Protein AF-A0A0R3LU42-F1 (afdb_monomer)

Mean predicted aligned error: 11.39 Å

Nearest PDB structures (foldseek):
  8rdw-assembly1_RF  TM=3.390E-01  e=2.366E-01  Psychrobacter urativorans
  8yfr-assembly1_A  TM=4.249E-01  e=1.395E+00  Komagataella phaffii
  2e2i-assembly1_A  TM=4.070E-01  e=1.477E+00  Saccharomyces cerevisiae
  7pl0-assembly1_B  TM=3.084E-01  e=9.759E+00  Bacillus subtilis

Organism: NCBI:txid280332

pLDDT: mean 79.71, std 24.82, range [29.86, 98.75]

Solvent-accessible surface area (backbone atoms only — not comparable to full-atom values): 14773 Å² total; per-residue (Å²): 141,82,88,83,90,81,86,83,85,77,86,91,81,87,86,86,85,89,84,86,83,83,75,90,76,82,85,79,89,75,86,83,83,88,79,89,87,83,90,81,89,81,97,82,65,94,70,54,69,66,54,61,63,61,65,73,57,44,68,51,72,84,50,54,66,57,49,42,48,36,42,33,51,27,53,58,49,44,69,73,48,50,38,76,94,39,41,58,52,38,37,55,74,55,72,60,92,72,59,94,86,57,54,69,61,56,51,49,50,46,27,44,53,50,46,54,49,53,36,44,73,71,70,55,68,82,70,72,75,59,81,57,57,84,75,29,48,54,32,34,34,27,74,89,56,57,77,66,75,34,57,26,12,62,58,14,62,26,37,21,35,52,64,63,47,64,39,60,43,28,42,47,48,56,44,50,40,70,45,74,48,73,48,97,88,68,50,74,49,76,40,85,51,46,30,38,33,28,53,40,51,53,85,42,46,62,36,52,49,47,15,44,77,62,46,88,72,58,27,51,42,57,40,80,79,54,88,50,73,66,50,52,48,38,36,76,68,57,62,44,130

Radius of gyration: 21.63 Å; Cα contacts (8 Å, |Δi|>4): 315; chains: 1; bounding box: 56×82×52 Å

Foldseek 3Di:
DDDDDDDDDDDPDDPPDDPDDPDDDDDDDDDDDDDDDDDDDDPDDPPVVVVVVVVVPQADVVPVVLLLVLLLLLQVQCVVQPDLVCLQPSLADLQAPDDPPDDPQVRLVSSSVSSQVVCVVVVNNDRDGDLELQLWFKKKAFLVLWDQCCQLCVQLVNCQGSRRDGRSSFWRGKHWDWDWDADPVRDIDIDTRIIIMGIGDNSSVNSNVRSQVPGPSNSMDGLLPDDDPVSVVCVVSVHHD

Sequence (241 aa):
MKNLAVAWRASSAAFACIASVFWFFAPASVKADRTSSSKAILKRSGLMAGCSEMATGLNNIQDERAFIKYLTETIAWCRDAGSPAQPRTSLRTCKPVLDDLTSQGTQVFSVCLERSRRLSSSGKRDLSPVADLCGGRLLAYFPDDNLACGTAEAESQGFFDVNNIPPYDTWVWMVRNVRTFAYADGARGEMEANYLIAWVPPDFIQLANDGIAVIPEACVLWLDTLDDEFVRSLRRMGFLT

Structure (mmCIF, N/CA/C/O backbone):
data_AF-A0A0R3LU42-F1
#
_entry.id   AF-A0A0R3LU42-F1
#
loop_
_atom_site.group_PDB
_atom_site.id
_atom_site.type_symbol
_atom_site.label_atom_id
_atom_site.label_alt_id
_atom_site.label_comp_id
_atom_site.label_asym_id
_atom_site.label_entity_id
_atom_site.label_seq_id
_atom_site.pdbx_PDB_ins_code
_atom_site.Cartn_x
_atom_site.Cartn_y
_atom_site.Cartn_z
_atom_site.occupancy
_atom_site.B_iso_or_equiv
_atom_site.auth_seq_id
_atom_site.auth_comp_id
_atom_site.auth_asym_id
_atom_site.auth_atom_id
_atom_site.pdbx_PDB_model_num
ATOM 1 N N . MET A 1 1 ? -32.462 -48.871 -10.081 1.00 42.62 1 MET A N 1
ATOM 2 C CA . MET A 1 1 ? -31.069 -48.395 -10.209 1.00 42.62 1 MET A CA 1
ATOM 3 C C . MET A 1 1 ? -31.048 -47.414 -11.373 1.00 42.62 1 MET A C 1
ATOM 5 O O . MET A 1 1 ? -31.231 -47.842 -12.502 1.00 42.62 1 MET A O 1
ATOM 9 N N . LYS A 1 2 ? -31.059 -46.106 -11.077 1.00 39.12 2 LYS A N 1
ATOM 10 C CA . LYS A 1 2 ? -31.308 -45.016 -12.038 1.00 39.12 2 LYS A CA 1
ATOM 11 C C . LYS A 1 2 ? -30.017 -44.240 -12.330 1.00 39.12 2 LYS A C 1
ATOM 13 O O . LYS A 1 2 ? -29.211 -44.035 -11.431 1.00 39.12 2 LYS A O 1
ATOM 18 N N . ASN A 1 3 ? -29.910 -43.825 -13.590 1.00 36.00 3 ASN A N 1
ATOM 19 C CA . ASN A 1 3 ? -28.932 -42.930 -14.211 1.00 36.00 3 ASN A CA 1
ATOM 20 C C . ASN A 1 3 ? -28.703 -41.613 -13.450 1.00 36.00 3 ASN A C 1
ATOM 22 O O . ASN A 1 3 ? -29.664 -41.063 -12.917 1.00 36.00 3 ASN A O 1
ATOM 26 N N . LEU A 1 4 ? -27.495 -41.044 -13.556 1.00 32.41 4 LEU A N 1
ATOM 27 C CA . LEU A 1 4 ? -27.232 -39.804 -14.315 1.00 32.41 4 LEU A CA 1
ATOM 28 C C . LEU A 1 4 ? -25.762 -39.380 -14.171 1.00 32.41 4 LEU A C 1
ATOM 30 O O . LEU A 1 4 ? -25.286 -39.058 -13.087 1.00 32.41 4 LEU A O 1
ATOM 34 N N . ALA A 1 5 ? -25.068 -39.371 -15.308 1.00 35.91 5 ALA A N 1
ATOM 35 C CA . ALA A 1 5 ? -23.804 -38.686 -15.502 1.00 35.91 5 ALA A CA 1
ATOM 36 C C . ALA A 1 5 ? -24.052 -37.171 -15.555 1.00 35.91 5 ALA A C 1
ATOM 38 O O . ALA A 1 5 ? -24.923 -36.713 -16.295 1.00 35.91 5 ALA A O 1
ATOM 39 N N . VAL A 1 6 ? -23.266 -36.403 -14.802 1.00 35.56 6 VAL A N 1
ATOM 40 C CA . VAL A 1 6 ? -23.163 -34.947 -14.942 1.00 35.56 6 VAL A CA 1
ATOM 41 C C . VAL A 1 6 ? -21.733 -34.643 -15.358 1.00 35.56 6 VAL A C 1
ATOM 43 O O . VAL A 1 6 ? -20.789 -34.812 -14.591 1.00 35.56 6 VAL A O 1
ATOM 46 N N . ALA A 1 7 ? -21.590 -34.243 -16.618 1.00 31.48 7 ALA A N 1
ATOM 47 C CA . ALA A 1 7 ? -20.354 -33.751 -17.193 1.00 31.48 7 ALA A CA 1
ATOM 48 C C . ALA A 1 7 ? -20.089 -32.327 -16.684 1.00 31.48 7 ALA A C 1
ATOM 50 O O . ALA A 1 7 ? -20.867 -31.414 -16.952 1.00 31.48 7 ALA A O 1
ATOM 51 N N . TRP A 1 8 ? -18.977 -32.136 -15.978 1.00 29.86 8 TRP A N 1
ATOM 52 C CA . TRP A 1 8 ? -18.400 -30.818 -15.735 1.00 29.86 8 TRP A CA 1
ATOM 53 C C . TRP A 1 8 ? -17.495 -30.453 -16.916 1.00 29.86 8 TRP A C 1
ATOM 55 O O . TRP A 1 8 ? -16.451 -31.066 -17.127 1.00 29.86 8 TRP A O 1
ATOM 65 N N . ARG A 1 9 ? -17.907 -29.452 -17.700 1.00 35.16 9 ARG A N 1
ATOM 66 C CA . ARG A 1 9 ? -17.016 -28.672 -18.566 1.00 35.16 9 ARG A CA 1
ATOM 67 C C . ARG A 1 9 ? -16.588 -27.441 -17.772 1.00 35.16 9 ARG A C 1
ATOM 69 O O . ARG A 1 9 ? -17.413 -26.564 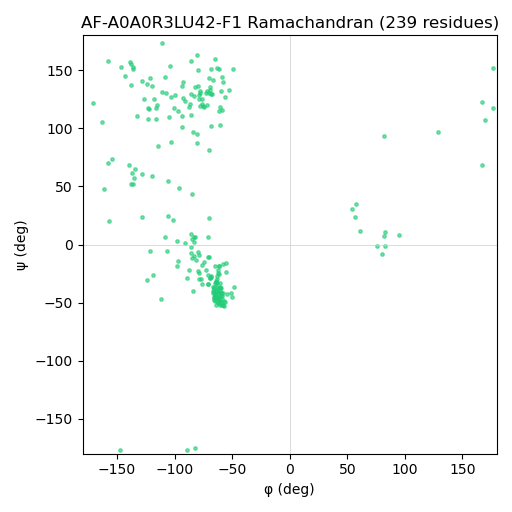-17.543 1.00 35.16 9 ARG A O 1
ATOM 76 N N . ALA A 1 10 ? -15.320 -27.375 -17.383 1.00 32.66 10 ALA A N 1
ATOM 77 C CA . ALA A 1 10 ? -14.679 -26.140 -16.951 1.00 32.66 10 ALA A CA 1
ATOM 78 C C . ALA A 1 10 ? -13.570 -25.812 -17.955 1.00 32.66 10 ALA A C 1
ATOM 80 O O . ALA A 1 10 ? -12.687 -26.627 -18.218 1.00 32.66 10 ALA A O 1
ATOM 81 N N . SER A 1 11 ? -13.704 -24.644 -18.575 1.00 33.19 11 SER A N 1
ATOM 82 C CA . SER A 1 11 ? -12.858 -24.114 -19.637 1.00 33.19 11 SER A CA 1
ATOM 83 C C . SER A 1 11 ? -11.404 -23.948 -19.198 1.00 33.19 11 SER A C 1
ATOM 85 O O . SER A 1 11 ? -11.089 -23.137 -18.333 1.00 33.19 11 SER A O 1
ATOM 87 N N . SER A 1 12 ? -10.501 -24.659 -19.868 1.00 33.47 12 SER A N 1
ATOM 88 C CA . SER A 1 12 ? -9.075 -24.337 -19.920 1.00 33.47 12 SER A CA 1
ATOM 89 C C . SER A 1 12 ? -8.852 -23.229 -20.954 1.00 33.47 12 SER A C 1
ATOM 91 O O . SER A 1 12 ? -8.626 -23.513 -22.125 1.00 33.47 12 SER A O 1
ATOM 93 N N . ALA A 1 13 ? -8.964 -21.966 -20.542 1.00 35.34 13 ALA A N 1
ATOM 94 C CA . ALA A 1 13 ? -8.587 -20.815 -21.367 1.00 35.34 13 ALA A CA 1
ATOM 95 C C . ALA A 1 13 ? -8.303 -19.585 -20.488 1.00 35.34 13 ALA A C 1
ATOM 97 O O . ALA A 1 13 ? -9.093 -18.651 -20.465 1.00 35.34 13 ALA A O 1
ATOM 98 N N . ALA A 1 14 ? -7.203 -19.601 -19.725 1.00 36.00 14 ALA A N 1
ATOM 99 C CA . ALA A 1 14 ? -6.728 -18.403 -19.013 1.00 36.00 14 ALA A CA 1
ATOM 100 C C . ALA A 1 14 ? -5.222 -18.409 -18.661 1.00 36.00 14 ALA A C 1
ATOM 102 O O . ALA A 1 14 ? -4.811 -17.674 -17.776 1.00 36.00 14 ALA A O 1
ATOM 103 N N . PHE A 1 15 ? -4.378 -19.219 -19.318 1.00 35.72 15 PHE A N 1
ATOM 104 C CA . PHE A 1 15 ? -2.946 -19.313 -18.956 1.00 35.72 15 PHE A CA 1
ATOM 105 C C . PHE A 1 15 ? -1.953 -19.121 -20.110 1.00 35.72 15 PHE A C 1
ATOM 107 O O . PHE A 1 15 ? -0.804 -19.538 -20.028 1.00 35.72 15 PHE A O 1
ATOM 114 N N . ALA A 1 16 ? -2.360 -18.439 -21.180 1.00 33.84 16 ALA A N 1
ATOM 115 C CA . ALA A 1 16 ? -1.461 -18.118 -22.286 1.00 33.84 16 ALA A CA 1
ATOM 116 C C . ALA A 1 16 ? -1.704 -16.695 -22.803 1.00 33.84 16 ALA A C 1
ATOM 118 O O . ALA A 1 16 ? -2.224 -16.526 -23.898 1.00 33.84 16 ALA A O 1
ATOM 119 N N . CYS A 1 17 ? -1.377 -15.679 -21.997 1.00 31.94 17 CYS A N 1
ATOM 120 C CA . CYS A 1 17 ? -1.255 -14.294 -22.476 1.00 31.94 17 CYS A CA 1
ATOM 121 C C . CYS A 1 17 ? -0.450 -13.390 -21.515 1.00 31.94 17 CYS A C 1
ATOM 123 O O . CYS A 1 17 ? -0.877 -12.290 -21.203 1.00 31.94 17 CYS A O 1
ATOM 125 N N . ILE A 1 18 ? 0.722 -13.826 -21.031 1.00 37.41 18 ILE A N 1
ATOM 126 C CA . ILE A 1 18 ? 1.736 -12.910 -20.447 1.00 37.41 18 ILE A CA 1
ATOM 127 C C . ILE A 1 18 ? 3.133 -13.327 -20.925 1.00 37.41 18 ILE A C 1
ATOM 129 O O . ILE A 1 18 ? 4.051 -13.589 -20.157 1.00 37.41 18 ILE A O 1
ATOM 133 N N . ALA A 1 19 ? 3.286 -13.470 -22.236 1.00 34.91 19 ALA A N 1
ATOM 134 C CA . ALA A 1 19 ? 4.593 -13.650 -22.854 1.00 34.91 19 ALA A CA 1
ATOM 135 C C . ALA A 1 19 ? 4.519 -13.144 -24.292 1.00 34.91 19 ALA A C 1
ATOM 137 O O . ALA A 1 19 ? 4.409 -13.957 -25.202 1.00 34.91 19 ALA A O 1
ATOM 138 N N . SER A 1 20 ? 4.467 -11.819 -24.482 1.00 35.28 20 SER A N 1
ATOM 139 C CA . SER A 1 20 ? 4.869 -11.082 -25.704 1.00 35.28 20 SER A CA 1
ATOM 140 C C . SER A 1 20 ? 4.360 -9.636 -25.656 1.00 35.28 20 SER A C 1
ATOM 142 O O . SER A 1 20 ? 3.488 -9.250 -26.426 1.00 35.28 20 SER A O 1
ATOM 144 N N . VAL A 1 21 ? 4.902 -8.816 -24.757 1.00 38.56 21 VAL A N 1
ATOM 145 C CA . VAL A 1 21 ? 4.796 -7.350 -24.858 1.00 38.56 21 VAL A CA 1
ATOM 146 C C . VAL A 1 21 ? 6.185 -6.768 -24.569 1.00 38.56 21 VAL A C 1
ATOM 148 O O . VAL A 1 21 ? 6.393 -6.004 -23.640 1.00 38.56 21 VAL A O 1
ATOM 151 N N . PHE A 1 22 ? 7.182 -7.188 -25.355 1.00 33.38 22 PHE A N 1
ATOM 152 C CA . PHE A 1 22 ? 8.425 -6.429 -25.503 1.00 33.38 22 PHE A CA 1
ATOM 153 C C . PHE A 1 22 ? 8.140 -5.313 -26.511 1.00 33.38 22 PHE A C 1
ATOM 155 O O . PHE A 1 22 ? 8.179 -5.538 -27.721 1.00 33.38 22 PHE A O 1
ATOM 162 N N . TRP A 1 23 ? 7.795 -4.123 -26.024 1.00 40.62 23 TRP A N 1
ATOM 163 C CA . TRP A 1 23 ? 7.744 -2.941 -26.879 1.00 40.62 23 TRP A CA 1
ATOM 164 C C . TRP A 1 23 ? 9.158 -2.433 -27.154 1.00 40.62 23 TRP A C 1
ATOM 166 O O . TRP A 1 23 ? 9.937 -2.150 -26.247 1.00 40.62 23 TRP A O 1
ATOM 176 N N . PHE A 1 24 ? 9.456 -2.307 -28.445 1.00 35.25 24 PHE A N 1
ATOM 177 C CA . PHE A 1 24 ? 10.541 -1.504 -28.987 1.00 35.25 24 PHE A CA 1
ATOM 178 C C . PHE A 1 24 ? 10.323 -0.031 -28.612 1.00 35.25 24 PHE A C 1
ATOM 180 O O . PHE A 1 24 ? 9.411 0.609 -29.131 1.00 35.25 24 PHE A O 1
ATOM 187 N N . PHE A 1 25 ? 11.208 0.533 -27.795 1.00 35.28 25 PHE A N 1
ATOM 188 C CA . PHE A 1 25 ? 11.488 1.967 -27.804 1.00 35.28 25 PHE A CA 1
ATOM 189 C C . PHE A 1 25 ? 12.985 2.154 -28.052 1.00 35.28 25 PHE A C 1
ATOM 191 O O . PHE A 1 25 ? 13.820 1.849 -27.206 1.00 35.28 25 PHE A O 1
ATOM 198 N N . ALA A 1 26 ? 13.328 2.623 -29.251 1.00 36.72 26 ALA A N 1
ATOM 199 C CA . ALA A 1 26 ? 14.660 3.132 -29.545 1.00 36.72 26 ALA A CA 1
ATOM 200 C C . ALA A 1 26 ? 14.780 4.554 -28.962 1.00 36.72 26 ALA A C 1
ATOM 202 O O . ALA A 1 26 ? 13.885 5.369 -29.204 1.00 36.72 26 ALA A O 1
ATOM 203 N N . PRO A 1 27 ? 15.849 4.901 -28.225 1.00 37.97 27 PRO A N 1
ATOM 204 C CA . PRO A 1 27 ? 16.009 6.257 -27.723 1.00 37.97 27 PRO A CA 1
ATOM 205 C C . PRO A 1 27 ? 16.469 7.197 -28.846 1.00 37.97 27 PRO A C 1
ATOM 207 O O . PRO A 1 27 ? 17.538 7.026 -29.436 1.00 37.97 27 PRO A O 1
ATOM 210 N N . ALA A 1 28 ? 15.672 8.231 -29.118 1.00 34.56 28 ALA A N 1
ATOM 211 C CA . ALA A 1 28 ? 16.120 9.395 -29.869 1.00 34.56 28 ALA A CA 1
ATOM 212 C C . ALA A 1 28 ? 17.075 10.222 -28.990 1.00 34.56 28 ALA A C 1
ATOM 214 O O . ALA A 1 28 ? 16.713 10.692 -27.913 1.00 34.56 28 ALA A O 1
ATOM 215 N N . SER A 1 29 ? 18.310 10.395 -29.458 1.00 35.06 29 SER A N 1
ATOM 216 C CA . SER A 1 29 ? 19.346 11.198 -28.805 1.00 35.06 29 SER A CA 1
ATOM 217 C C . SER A 1 29 ? 18.988 12.690 -28.837 1.00 35.06 29 SER A C 1
ATOM 219 O O . SER A 1 29 ? 19.214 13.361 -29.845 1.00 35.06 29 SER A O 1
ATOM 221 N N . VAL A 1 30 ? 18.499 13.234 -27.721 1.00 39.50 30 VAL A N 1
ATOM 222 C CA . VAL A 1 30 ? 18.324 14.681 -27.520 1.00 39.50 30 VAL A CA 1
ATOM 223 C C . VAL A 1 30 ? 19.483 15.218 -26.678 1.00 39.50 30 VAL A C 1
ATOM 225 O O . VAL A 1 30 ? 19.674 14.827 -25.530 1.00 39.50 30 VAL A O 1
ATOM 228 N N . LYS A 1 31 ? 20.278 16.124 -27.260 1.00 36.75 31 LYS A N 1
ATOM 229 C CA . LYS A 1 31 ? 21.310 16.889 -26.546 1.00 36.75 31 LYS A CA 1
ATOM 230 C C . LYS A 1 31 ? 20.633 17.981 -25.715 1.00 36.75 31 LYS A C 1
ATOM 232 O O . LYS A 1 31 ? 19.975 18.849 -26.279 1.00 36.75 31 LYS A O 1
ATOM 237 N N . ALA A 1 32 ? 20.809 17.938 -24.396 1.00 36.47 32 ALA A N 1
ATOM 238 C CA . ALA A 1 32 ? 20.356 18.984 -23.486 1.00 36.47 32 ALA A CA 1
ATOM 239 C C . ALA A 1 32 ? 21.418 20.087 -23.365 1.00 36.47 32 ALA A C 1
ATOM 241 O O . ALA A 1 32 ? 22.551 19.825 -22.955 1.00 36.47 32 ALA A O 1
ATOM 242 N N . ASP A 1 33 ? 21.029 21.311 -23.712 1.00 36.00 33 ASP A N 1
ATOM 243 C CA . ASP A 1 33 ? 21.795 22.533 -23.485 1.00 36.00 33 ASP A CA 1
ATOM 244 C C . ASP A 1 33 ? 21.488 23.063 -22.072 1.00 36.00 33 ASP A C 1
ATOM 246 O O . ASP A 1 33 ? 20.326 23.153 -21.667 1.00 36.00 33 ASP A O 1
ATOM 250 N N . ARG A 1 34 ? 22.528 23.354 -21.282 1.00 36.16 34 ARG A N 1
ATOM 251 C CA . ARG A 1 34 ? 22.408 23.855 -19.904 1.00 36.16 34 ARG A CA 1
ATOM 252 C C . ARG A 1 34 ? 22.739 25.340 -19.884 1.00 36.16 34 ARG A C 1
ATOM 254 O O . ARG A 1 34 ? 23.911 25.703 -19.908 1.00 36.16 34 ARG A O 1
ATOM 261 N N . THR A 1 35 ? 21.735 26.186 -19.671 1.00 39.09 35 THR A N 1
ATOM 262 C CA . THR A 1 35 ? 21.958 27.556 -19.192 1.00 39.09 35 THR A CA 1
ATOM 263 C C . THR A 1 35 ? 21.203 27.819 -17.896 1.00 39.09 35 THR A C 1
ATOM 265 O O . THR A 1 35 ? 19.979 27.774 -17.823 1.00 39.09 35 THR A O 1
ATOM 268 N N . SER A 1 36 ? 22.005 28.091 -16.870 1.00 35.78 36 SER A N 1
ATOM 269 C CA . SER A 1 36 ? 21.668 28.612 -15.548 1.00 35.78 36 SER A CA 1
ATOM 270 C C . SER A 1 36 ? 20.946 29.960 -15.623 1.00 35.78 36 SER A C 1
ATOM 272 O O . SER A 1 36 ? 21.405 30.830 -16.355 1.00 35.78 36 SER A O 1
ATOM 274 N N . SER A 1 37 ? 19.933 30.182 -14.777 1.00 34.31 37 SER A N 1
ATOM 275 C CA . SER A 1 37 ? 19.924 31.263 -13.769 1.00 34.31 37 SER A CA 1
ATOM 276 C C . SER A 1 37 ? 18.521 31.458 -13.182 1.00 34.31 37 SER A C 1
ATOM 278 O O . SER A 1 37 ? 17.588 31.770 -13.915 1.00 34.31 37 SER A O 1
ATOM 280 N N . SER A 1 38 ? 18.383 31.337 -11.858 1.00 34.25 38 SER A N 1
ATOM 281 C CA . SER A 1 38 ? 17.803 32.382 -10.989 1.00 34.25 38 SER A CA 1
ATOM 282 C C . SER A 1 38 ? 17.547 31.838 -9.585 1.00 34.25 38 SER A C 1
ATOM 284 O O . SER A 1 38 ? 16.623 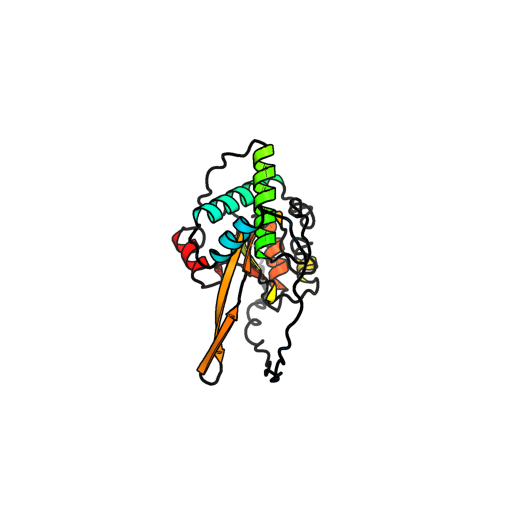31.072 -9.331 1.00 34.25 38 SER A O 1
ATOM 286 N N . LYS A 1 39 ? 18.387 32.289 -8.651 1.00 37.50 39 LYS A N 1
ATOM 287 C CA . LYS A 1 39 ? 18.086 32.326 -7.220 1.00 37.50 39 LYS A CA 1
ATOM 288 C C . LYS A 1 39 ? 17.068 33.441 -6.986 1.00 37.50 39 LYS A C 1
ATOM 290 O O . LYS A 1 39 ? 17.358 34.565 -7.380 1.00 37.50 39 LYS A O 1
ATOM 295 N N . ALA A 1 40 ? 15.983 33.165 -6.266 1.00 34.88 40 ALA A N 1
ATOM 296 C CA . ALA A 1 40 ? 15.623 33.891 -5.044 1.00 34.88 40 ALA A CA 1
ATOM 297 C C . ALA A 1 40 ? 14.278 33.412 -4.459 1.00 34.88 40 ALA A C 1
ATOM 299 O O . ALA A 1 40 ? 13.355 33.062 -5.181 1.00 34.88 40 ALA A O 1
ATOM 300 N N . ILE A 1 41 ? 14.184 33.564 -3.132 1.00 39.41 41 ILE A N 1
ATOM 301 C CA . ILE A 1 41 ? 12.973 33.619 -2.294 1.00 39.41 41 ILE A CA 1
ATOM 302 C C . ILE A 1 41 ? 12.341 32.268 -1.909 1.00 39.41 41 ILE A C 1
ATOM 304 O O . ILE A 1 41 ? 11.422 31.797 -2.557 1.00 39.41 41 ILE A O 1
ATOM 308 N N . LEU A 1 42 ? 12.726 31.736 -0.740 1.00 36.66 42 LEU A N 1
ATOM 309 C CA . LEU A 1 42 ? 11.768 31.500 0.354 1.00 36.66 42 LEU A CA 1
ATOM 310 C C . LEU A 1 42 ? 12.505 31.284 1.693 1.00 36.66 42 LEU A C 1
ATOM 312 O O . LEU A 1 42 ? 13.086 30.236 1.961 1.00 36.66 42 LEU A O 1
ATOM 316 N N . LYS A 1 43 ? 12.463 32.295 2.568 1.00 41.12 43 LYS A N 1
ATOM 317 C CA . LYS A 1 43 ? 12.706 32.132 4.009 1.00 41.12 43 LYS A CA 1
ATOM 318 C C . LYS A 1 43 ? 11.388 31.701 4.649 1.00 41.12 43 LYS A C 1
ATOM 320 O O . LYS A 1 43 ? 10.567 32.561 4.950 1.00 41.12 43 LYS A O 1
ATOM 325 N N . ARG A 1 44 ? 11.186 30.400 4.867 1.00 47.41 44 ARG A N 1
ATOM 326 C CA . ARG A 1 44 ? 10.277 29.852 5.893 1.00 47.41 44 ARG A CA 1
ATOM 327 C C . ARG A 1 44 ? 10.477 28.339 6.000 1.00 47.41 44 ARG A C 1
ATOM 329 O O . ARG A 1 44 ? 10.265 27.647 5.016 1.00 47.41 44 ARG A O 1
ATOM 336 N N . SER A 1 45 ? 10.826 27.878 7.207 1.00 41.84 45 SER A N 1
ATOM 337 C CA . SER A 1 45 ? 10.603 26.540 7.801 1.00 41.84 45 SER A CA 1
ATOM 338 C C . SER A 1 45 ? 11.865 25.886 8.388 1.00 41.84 45 SER A C 1
ATOM 340 O O . SER A 1 45 ? 12.612 25.176 7.728 1.00 41.84 45 SER A O 1
ATOM 342 N N . GLY A 1 46 ? 12.038 26.035 9.705 1.00 36.84 46 GLY A N 1
ATOM 343 C CA . GLY A 1 46 ? 12.897 25.154 10.510 1.00 36.84 46 GLY A CA 1
ATOM 344 C C . GLY A 1 46 ? 12.322 23.738 10.695 1.00 36.84 46 GLY A C 1
ATOM 345 O O . GLY A 1 46 ? 12.882 22.960 11.453 1.00 36.84 46 GLY A O 1
ATOM 346 N N . LEU A 1 47 ? 11.212 23.406 10.020 1.00 44.88 47 LEU A N 1
ATOM 347 C CA . LEU A 1 47 ? 10.552 22.096 10.068 1.00 44.88 47 LEU A CA 1
ATOM 348 C C . LEU A 1 47 ? 10.929 21.188 8.877 1.00 44.88 47 LEU A C 1
ATOM 350 O O . LEU A 1 47 ? 10.763 19.977 8.960 1.00 44.88 47 LEU A O 1
ATOM 354 N N . MET A 1 48 ? 11.466 21.748 7.784 1.00 43.00 48 MET A N 1
ATOM 355 C CA . MET A 1 48 ? 11.797 20.983 6.569 1.00 43.00 48 MET A CA 1
ATOM 356 C C . MET A 1 48 ? 13.198 20.359 6.591 1.00 43.00 48 MET A C 1
ATOM 358 O O . MET A 1 48 ? 13.431 19.365 5.906 1.00 43.00 48 MET A O 1
ATOM 362 N N . ALA A 1 49 ? 14.121 20.887 7.402 1.00 39.59 49 ALA A N 1
ATOM 363 C CA . ALA A 1 49 ? 15.487 20.361 7.474 1.00 39.59 49 ALA A CA 1
ATOM 364 C C . ALA A 1 49 ? 15.534 18.913 8.006 1.00 39.59 49 ALA A C 1
ATOM 366 O O . ALA A 1 49 ? 16.344 18.126 7.535 1.00 39.59 49 ALA A O 1
ATOM 367 N N . GLY A 1 50 ? 14.609 18.530 8.897 1.00 39.03 50 GLY A N 1
ATOM 368 C CA . GLY A 1 50 ? 14.499 17.152 9.396 1.00 39.03 50 GLY A CA 1
ATOM 369 C C . GLY A 1 50 ? 13.806 16.171 8.439 1.00 39.03 50 GLY A C 1
ATOM 370 O O . GLY A 1 50 ? 14.072 14.975 8.500 1.00 39.03 50 GLY A O 1
ATOM 371 N N . CYS A 1 51 ? 12.951 16.646 7.524 1.00 45.25 51 CYS A N 1
ATOM 372 C CA . CYS A 1 51 ? 12.294 15.775 6.536 1.00 45.25 51 CYS A CA 1
ATOM 373 C C . CYS A 1 51 ? 13.232 15.384 5.383 1.00 45.25 51 CYS A C 1
ATOM 375 O O . CYS A 1 51 ? 13.090 14.303 4.816 1.00 45.25 51 CYS A O 1
ATOM 377 N N . SER A 1 52 ? 14.202 16.241 5.044 1.00 43.19 52 SER A N 1
ATOM 378 C CA . SER A 1 52 ? 15.141 15.980 3.947 1.00 43.19 52 SER A CA 1
ATOM 379 C C . SER A 1 52 ? 16.154 14.876 4.274 1.00 43.19 52 SER A C 1
ATOM 381 O O . SER A 1 52 ? 16.516 14.124 3.375 1.00 43.19 52 SER A O 1
ATOM 383 N N . GLU A 1 53 ? 16.587 14.750 5.534 1.00 42.12 53 GLU A N 1
ATOM 384 C CA . GLU A 1 53 ? 17.516 13.689 5.969 1.00 42.12 53 GLU A CA 1
ATOM 385 C C . GLU A 1 53 ? 16.819 12.334 6.175 1.00 42.12 53 GLU A C 1
ATOM 387 O O . GLU A 1 53 ? 17.413 11.291 5.901 1.00 42.12 53 GLU A O 1
ATOM 392 N N . MET A 1 54 ? 15.532 12.320 6.553 1.00 50.41 54 MET A N 1
ATOM 393 C CA . MET A 1 54 ? 14.742 11.077 6.582 1.00 50.41 54 MET A CA 1
ATOM 394 C C . MET A 1 54 ? 14.467 10.521 5.176 1.00 50.41 54 MET A C 1
ATOM 396 O O . MET A 1 54 ? 14.350 9.310 5.003 1.00 50.41 54 MET A O 1
ATOM 400 N N . ALA A 1 55 ? 14.407 11.375 4.149 1.00 44.69 55 ALA A N 1
ATOM 401 C CA . ALA A 1 55 ? 14.132 10.946 2.777 1.00 44.69 55 ALA A CA 1
ATOM 402 C C . ALA A 1 55 ? 15.309 10.206 2.106 1.00 44.69 55 ALA A C 1
ATOM 404 O O . ALA A 1 55 ? 15.086 9.444 1.163 1.00 44.69 55 ALA A O 1
ATOM 405 N N . THR A 1 56 ? 16.545 10.400 2.578 1.00 44.41 56 THR A N 1
ATOM 406 C CA . THR A 1 56 ? 17.761 9.775 2.021 1.00 44.41 56 THR A CA 1
ATOM 407 C C . THR A 1 56 ? 18.054 8.364 2.552 1.00 44.41 56 THR A C 1
ATOM 409 O O . THR A 1 56 ? 18.873 7.663 1.965 1.00 44.41 56 THR A O 1
ATOM 412 N N . GLY A 1 57 ? 17.369 7.912 3.610 1.00 40.75 57 GLY A N 1
ATOM 413 C CA . GLY A 1 57 ? 17.562 6.587 4.226 1.00 40.75 57 GLY A CA 1
ATOM 414 C C . GLY A 1 57 ? 16.673 5.456 3.683 1.00 40.75 57 GLY A C 1
ATOM 415 O O . GLY A 1 57 ? 16.754 4.334 4.167 1.00 40.75 57 GLY A O 1
ATOM 416 N N . LEU A 1 58 ? 15.823 5.721 2.685 1.00 50.12 58 LEU A N 1
ATOM 417 C CA . LEU A 1 58 ? 14.747 4.811 2.243 1.00 50.12 58 LEU A CA 1
ATOM 418 C C . LEU A 1 58 ? 15.179 3.698 1.261 1.00 50.12 58 LEU A C 1
ATOM 420 O O . LEU A 1 58 ? 14.328 2.974 0.749 1.00 50.12 58 LEU A O 1
ATOM 424 N N . ASN A 1 59 ? 16.480 3.557 0.983 1.00 49.97 59 ASN A N 1
ATOM 425 C CA . ASN A 1 59 ? 17.008 2.581 0.012 1.00 49.97 59 ASN A CA 1
ATOM 426 C C . ASN A 1 59 ? 17.251 1.185 0.608 1.00 49.97 59 ASN A C 1
ATOM 428 O O . ASN A 1 59 ? 17.633 0.262 -0.104 1.00 49.97 59 ASN A O 1
ATOM 432 N N . ASN A 1 60 ? 17.116 1.027 1.921 1.00 54.84 60 ASN A N 1
ATOM 433 C CA . ASN A 1 60 ? 17.420 -0.219 2.601 1.00 54.84 60 ASN A CA 1
ATOM 434 C C . ASN A 1 60 ? 16.457 -0.361 3.778 1.00 54.84 60 ASN A C 1
ATOM 436 O O . ASN A 1 60 ? 15.996 0.642 4.320 1.00 54.84 60 ASN A O 1
ATOM 440 N N . ILE A 1 61 ? 16.156 -1.583 4.201 1.00 59.81 61 ILE A N 1
ATOM 441 C CA . ILE A 1 61 ? 15.177 -1.868 5.260 1.00 59.81 61 ILE A CA 1
ATOM 442 C C . ILE A 1 61 ? 15.661 -1.423 6.657 1.00 59.81 61 ILE A C 1
ATOM 444 O O . ILE A 1 61 ? 15.205 -1.917 7.676 1.00 59.81 61 ILE A O 1
ATOM 448 N N . GLN A 1 62 ? 16.591 -0.467 6.729 1.00 62.00 62 GLN A N 1
ATOM 449 C CA . GLN A 1 62 ? 17.261 -0.003 7.943 1.00 62.00 62 GLN A CA 1
ATOM 450 C C . GLN A 1 62 ? 16.300 0.460 9.041 1.00 62.00 62 GLN A C 1
ATOM 452 O O . GLN A 1 62 ? 16.713 0.526 10.196 1.00 62.00 62 GLN A O 1
ATOM 457 N N . ASP A 1 63 ? 15.031 0.706 8.711 1.00 86.62 63 ASP A N 1
ATOM 458 C CA . ASP A 1 63 ? 13.985 0.926 9.699 1.00 86.62 63 ASP A CA 1
ATOM 459 C C . ASP A 1 63 ? 12.844 -0.109 9.623 1.00 86.62 63 ASP A C 1
ATOM 461 O O . ASP A 1 63 ? 11.670 0.226 9.457 1.00 86.62 63 ASP A O 1
ATOM 465 N N . GLU A 1 64 ? 13.185 -1.397 9.780 1.00 90.62 64 GLU A N 1
ATOM 466 C CA . GLU A 1 64 ? 12.213 -2.492 9.973 1.00 90.62 64 GLU A CA 1
ATOM 467 C C . GLU A 1 64 ? 11.180 -2.148 11.053 1.00 90.62 64 GLU A C 1
ATOM 469 O O . GLU A 1 64 ? 10.001 -2.479 10.932 1.00 90.62 64 GLU A O 1
ATOM 474 N N . ARG A 1 65 ? 11.609 -1.446 12.110 1.00 92.38 65 ARG A N 1
ATOM 475 C CA . ARG A 1 65 ? 10.736 -1.031 13.211 1.00 92.38 65 ARG A CA 1
ATOM 476 C C . ARG A 1 65 ? 9.688 -0.025 12.749 1.00 92.38 65 ARG A C 1
ATOM 478 O O . ARG A 1 65 ? 8.520 -0.192 13.099 1.00 92.38 65 ARG A O 1
ATOM 485 N N . ALA A 1 66 ? 10.062 0.986 11.966 1.00 92.88 66 ALA A N 1
ATOM 486 C CA . ALA A 1 66 ? 9.101 1.921 11.392 1.00 92.88 66 ALA A CA 1
ATOM 487 C C . ALA A 1 66 ? 8.169 1.234 10.393 1.00 92.88 66 ALA A C 1
ATOM 489 O O . ALA A 1 66 ? 6.966 1.485 10.445 1.00 92.88 66 ALA A O 1
ATOM 490 N N . PHE A 1 67 ? 8.681 0.329 9.550 1.00 95.25 67 PHE A N 1
ATOM 491 C CA . PHE A 1 67 ? 7.832 -0.452 8.648 1.00 95.25 67 PHE A CA 1
ATOM 492 C C . PHE A 1 67 ? 6.775 -1.247 9.426 1.00 95.25 67 PHE A C 1
ATOM 494 O O . PHE A 1 67 ? 5.581 -1.095 9.166 1.00 95.25 67 PHE A O 1
ATOM 501 N N . ILE A 1 68 ? 7.186 -2.029 10.433 1.00 96.75 68 ILE A N 1
ATOM 502 C CA . ILE A 1 68 ? 6.267 -2.817 11.271 1.00 96.75 68 ILE A CA 1
ATOM 503 C C . ILE A 1 68 ? 5.271 -1.902 11.992 1.00 96.75 68 ILE A C 1
ATOM 505 O O . ILE A 1 68 ? 4.081 -2.218 12.052 1.00 96.75 68 ILE A O 1
ATOM 509 N N . LYS A 1 69 ? 5.722 -0.756 12.517 1.00 96.25 69 LYS A N 1
ATOM 510 C CA . LYS A 1 69 ? 4.845 0.236 13.154 1.00 96.25 69 LYS A CA 1
ATOM 511 C C . LYS A 1 69 ? 3.776 0.734 12.180 1.00 96.25 69 LYS A C 1
ATOM 513 O O . LYS A 1 69 ? 2.592 0.687 12.509 1.00 96.25 69 LYS A O 1
ATOM 518 N N . TYR A 1 70 ? 4.159 1.180 10.985 1.00 97.12 70 TYR A N 1
ATOM 519 C CA . TYR A 1 70 ? 3.197 1.684 10.004 1.00 97.12 70 TYR A CA 1
ATOM 520 C C . TYR A 1 70 ? 2.277 0.588 9.483 1.00 97.12 70 TYR A C 1
ATOM 522 O O . TYR A 1 70 ? 1.086 0.843 9.318 1.00 97.12 70 TYR A O 1
ATOM 530 N N . LEU A 1 71 ? 2.772 -0.636 9.291 1.00 98.06 71 LEU A N 1
ATOM 531 C CA . LEU A 1 71 ? 1.941 -1.779 8.924 1.00 98.06 71 LEU A CA 1
ATOM 532 C C . LEU A 1 71 ? 0.899 -2.077 10.012 1.00 98.06 71 LEU A C 1
ATOM 534 O O . LEU A 1 71 ? -0.286 -2.193 9.710 1.00 98.06 71 LEU A O 1
ATOM 538 N N . THR A 1 72 ? 1.320 -2.102 11.279 1.00 98.19 72 THR A N 1
ATOM 539 C CA . THR A 1 72 ? 0.440 -2.294 12.445 1.00 98.19 72 THR A CA 1
ATOM 540 C C . THR A 1 72 ? -0.677 -1.250 12.477 1.00 98.19 72 THR A C 1
ATOM 542 O O . THR A 1 72 ? -1.856 -1.585 12.599 1.00 98.19 72 THR A O 1
ATOM 545 N N . GLU A 1 73 ? -0.324 0.026 12.319 1.00 97.75 73 GLU A N 1
ATOM 546 C CA . GLU A 1 73 ? -1.292 1.124 12.281 1.00 97.75 73 GLU A CA 1
ATOM 547 C C . GLU A 1 73 ? -2.216 1.047 11.059 1.00 97.75 73 GLU A C 1
ATOM 549 O O . GLU A 1 73 ? -3.409 1.321 11.181 1.00 97.75 73 GLU A O 1
ATOM 554 N N . THR A 1 74 ? -1.689 0.653 9.893 1.00 98.19 74 THR A N 1
ATOM 555 C CA . THR A 1 74 ? -2.475 0.452 8.661 1.00 98.19 74 THR A CA 1
ATOM 556 C C . THR A 1 74 ? -3.549 -0.606 8.878 1.00 98.19 74 THR A C 1
ATOM 558 O O . THR A 1 74 ? -4.718 -0.353 8.594 1.00 98.19 74 THR A O 1
ATOM 561 N N . ILE A 1 75 ? -3.164 -1.764 9.424 1.00 98.38 75 ILE A N 1
ATOM 562 C CA . ILE A 1 75 ? -4.069 -2.884 9.702 1.00 98.38 75 ILE A CA 1
ATOM 563 C C . ILE A 1 75 ? -5.152 -2.456 10.691 1.00 98.38 75 ILE A C 1
ATOM 565 O O . ILE A 1 75 ? -6.335 -2.683 10.441 1.00 98.38 75 ILE A O 1
ATOM 569 N N . ALA A 1 76 ? -4.764 -1.814 11.798 1.00 97.62 76 ALA A N 1
ATOM 570 C CA . ALA A 1 76 ? -5.711 -1.346 12.805 1.00 97.62 76 ALA A CA 1
ATOM 571 C C . ALA A 1 76 ? -6.715 -0.339 12.222 1.00 97.62 76 ALA A C 1
ATOM 573 O O . ALA A 1 76 ? -7.913 -0.475 12.446 1.00 97.62 76 ALA A O 1
ATOM 574 N N . TRP A 1 77 ? -6.239 0.632 11.437 1.00 97.38 77 TRP A N 1
ATOM 575 C CA . TRP A 1 77 ? -7.090 1.640 10.804 1.00 97.38 77 TRP A CA 1
ATOM 576 C C . TRP A 1 77 ? -8.060 1.033 9.789 1.00 97.38 77 TRP A C 1
ATOM 578 O O . TRP A 1 77 ? -9.266 1.261 9.853 1.00 97.38 77 TRP A O 1
ATOM 588 N N . CYS A 1 78 ? -7.540 0.241 8.852 1.00 97.69 78 CYS A N 1
ATOM 589 C CA . CYS A 1 78 ? -8.329 -0.295 7.750 1.00 97.69 78 CYS A CA 1
ATOM 590 C C . CYS A 1 78 ? -9.361 -1.331 8.212 1.00 97.69 78 CYS A C 1
ATOM 592 O O . CYS A 1 78 ? -10.408 -1.440 7.582 1.00 97.69 78 CYS A O 1
ATOM 594 N N . ARG A 1 79 ? -9.110 -2.059 9.312 1.00 96.69 79 ARG A N 1
ATOM 595 C CA . ARG A 1 79 ? -10.113 -2.947 9.925 1.00 96.69 79 ARG A CA 1
ATOM 596 C C . ARG A 1 79 ? -11.336 -2.195 10.442 1.00 96.69 79 ARG A C 1
ATOM 598 O O . ARG A 1 79 ? -12.436 -2.724 10.355 1.00 96.69 79 ARG A O 1
ATOM 605 N N . ASP A 1 80 ? -11.147 -0.992 10.977 1.00 95.69 80 ASP A N 1
ATOM 606 C CA . ASP A 1 80 ? -12.255 -0.196 11.508 1.00 95.69 80 ASP A CA 1
ATOM 607 C C . ASP A 1 80 ? -12.972 0.603 10.414 1.00 95.69 80 ASP A C 1
ATOM 609 O O . ASP A 1 80 ? -14.191 0.756 10.449 1.00 95.69 80 ASP A O 1
ATOM 613 N N . ALA A 1 81 ? -12.208 1.161 9.470 1.00 95.12 81 ALA A N 1
ATOM 614 C CA . ALA A 1 81 ? -12.722 2.082 8.458 1.00 95.12 81 ALA A CA 1
ATOM 615 C C . ALA A 1 81 ? -13.221 1.379 7.184 1.00 95.12 81 ALA A C 1
ATOM 617 O O . ALA A 1 81 ? -14.099 1.899 6.496 1.00 95.12 81 ALA A O 1
ATOM 618 N N . GLY A 1 82 ? -12.652 0.218 6.848 1.00 96.31 82 GLY A N 1
ATOM 619 C CA . GLY A 1 82 ? -12.896 -0.473 5.588 1.00 96.31 82 GLY A CA 1
ATOM 620 C C . GLY A 1 82 ? -14.310 -1.031 5.475 1.00 96.31 82 GLY A C 1
ATOM 621 O O . GLY A 1 82 ? -14.785 -1.754 6.344 1.00 96.31 82 GLY A O 1
ATOM 622 N N . SER A 1 83 ? -14.971 -0.735 4.357 1.00 97.94 83 SER A N 1
ATOM 623 C CA . SER A 1 83 ? -16.268 -1.311 4.006 1.00 97.94 83 SER A CA 1
ATOM 624 C C . SER A 1 83 ? -16.249 -1.787 2.552 1.00 97.94 83 SER A C 1
ATOM 626 O O . SER A 1 83 ? -16.242 -0.948 1.645 1.00 97.94 83 SER A O 1
ATOM 628 N N . PRO A 1 84 ? -16.280 -3.109 2.298 1.00 96.94 84 PRO A N 1
ATOM 629 C CA . PRO A 1 84 ? -16.356 -3.661 0.942 1.00 96.94 84 PRO A CA 1
ATOM 630 C C . PRO A 1 84 ? -17.624 -3.254 0.183 1.00 96.94 84 PRO A C 1
ATOM 632 O O . PRO A 1 84 ? -17.654 -3.319 -1.037 1.00 96.94 84 PRO A O 1
ATOM 635 N N . ALA A 1 85 ? -18.667 -2.798 0.888 1.00 97.88 85 ALA A N 1
ATOM 636 C CA . ALA A 1 85 ? -19.868 -2.227 0.275 1.00 97.88 85 ALA A CA 1
ATOM 637 C C . ALA A 1 85 ? -19.641 -0.807 -0.284 1.00 97.88 85 ALA A C 1
ATOM 639 O O . ALA A 1 85 ? -20.470 -0.292 -1.031 1.00 97.88 85 ALA A O 1
ATOM 640 N N . GLN A 1 86 ? -18.542 -0.152 0.102 1.00 98.12 86 GLN A N 1
ATOM 641 C CA . GLN A 1 86 ? -18.151 1.186 -0.345 1.00 98.12 86 GLN A CA 1
ATOM 642 C C . GLN A 1 86 ? -16.645 1.231 -0.661 1.00 98.12 86 GLN A C 1
ATOM 644 O O . GLN A 1 86 ? -15.891 1.977 -0.020 1.00 98.12 86 GLN A O 1
ATOM 649 N N . PRO A 1 87 ? -16.165 0.436 -1.633 1.00 97.69 87 PRO A N 1
ATOM 650 C CA . PRO A 1 87 ? -14.731 0.265 -1.844 1.00 97.69 87 PRO A CA 1
ATOM 651 C C . PRO A 1 87 ? -14.044 1.532 -2.361 1.00 97.69 87 PRO A C 1
ATOM 653 O O . PRO A 1 87 ? -12.888 1.791 -2.037 1.00 97.69 87 PRO A O 1
ATOM 656 N N . ARG A 1 88 ? -14.802 2.382 -3.058 1.00 97.69 88 ARG A N 1
ATOM 657 C CA . ARG A 1 88 ? -14.368 3.690 -3.554 1.00 97.69 88 ARG A CA 1
ATOM 658 C C . ARG A 1 88 ? -13.998 4.695 -2.466 1.00 97.69 88 ARG A C 1
ATOM 660 O O . ARG A 1 88 ? -13.143 5.547 -2.696 1.00 97.69 88 ARG A O 1
ATOM 667 N N . THR A 1 89 ? -14.660 4.656 -1.312 1.00 96.94 89 THR A N 1
ATOM 668 C CA . THR A 1 89 ? -14.618 5.764 -0.339 1.00 96.94 89 THR A CA 1
ATOM 669 C C . THR A 1 89 ? -14.156 5.354 1.052 1.00 96.94 89 THR A C 1
ATOM 671 O O . THR A 1 89 ? -13.534 6.165 1.733 1.00 96.94 89 THR A O 1
ATOM 674 N N . SER A 1 90 ? -14.420 4.119 1.484 1.00 97.69 90 SER A N 1
ATOM 675 C CA . SER A 1 90 ? -14.208 3.701 2.879 1.00 97.69 90 SER A CA 1
ATOM 676 C C . SER A 1 90 ? -12.743 3.728 3.336 1.00 97.69 90 SER A C 1
ATOM 678 O O . SER A 1 90 ? -12.470 4.039 4.489 1.00 97.69 90 SER A O 1
ATOM 680 N N . LEU A 1 91 ? -11.797 3.481 2.424 1.00 97.44 91 LEU A N 1
ATOM 681 C CA . LEU A 1 91 ? -10.349 3.482 2.689 1.00 97.44 91 LEU A CA 1
ATOM 682 C C . LEU A 1 91 ? -9.639 4.728 2.125 1.00 97.44 91 LEU A C 1
ATOM 684 O O . LEU A 1 91 ? -8.447 4.717 1.802 1.00 97.44 91 LEU A O 1
ATOM 688 N N . ARG A 1 92 ? -10.390 5.817 1.955 1.00 95.62 92 ARG A N 1
ATOM 689 C CA . ARG A 1 92 ? -9.896 7.104 1.461 1.00 95.62 92 ARG A CA 1
ATOM 690 C C . ARG A 1 92 ? -10.325 8.212 2.420 1.00 95.62 92 ARG A C 1
ATOM 692 O O . ARG A 1 92 ? -11.066 9.119 2.050 1.00 95.62 92 ARG A O 1
ATOM 699 N N . THR A 1 93 ? -9.882 8.131 3.674 1.00 93.31 93 THR A N 1
ATOM 700 C CA . THR A 1 93 ? -10.291 9.075 4.728 1.00 93.31 93 THR A CA 1
ATOM 701 C C . THR A 1 93 ? -9.138 9.885 5.330 1.00 93.31 93 THR A C 1
ATOM 703 O O . THR A 1 93 ? -9.349 11.017 5.780 1.00 93.31 93 THR A O 1
ATOM 706 N N . CYS A 1 94 ? -7.906 9.379 5.305 1.00 85.38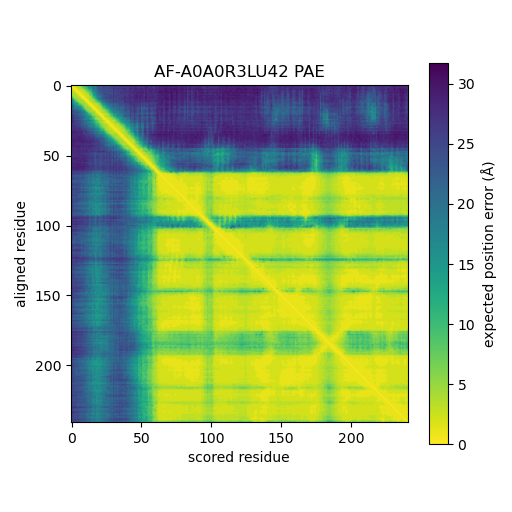 94 CYS A N 1
ATOM 707 C CA . CYS A 1 94 ? -6.679 10.096 5.659 1.00 85.38 94 CYS A CA 1
ATOM 708 C C . CYS A 1 94 ? -6.128 10.906 4.477 1.00 85.38 94 CYS A C 1
ATOM 710 O O . CYS A 1 94 ? -4.924 10.867 4.229 1.00 85.38 94 CYS A O 1
ATOM 712 N N . LYS A 1 95 ? -6.991 11.619 3.726 1.00 79.44 95 LYS A N 1
ATOM 713 C CA . LYS A 1 95 ? -6.539 12.398 2.565 1.00 79.44 95 LYS A CA 1
ATOM 714 C C . LYS A 1 95 ? -5.517 13.408 3.068 1.00 79.44 95 LYS A C 1
ATOM 716 O O . LYS A 1 95 ? -5.900 14.280 3.856 1.00 79.44 95 LYS A O 1
ATOM 721 N N . PRO A 1 96 ? -4.249 13.336 2.651 1.00 67.38 96 PRO A N 1
ATOM 722 C CA . PRO A 1 96 ? -3.345 14.405 2.996 1.00 67.38 96 PRO A CA 1
ATOM 723 C C . PRO A 1 96 ? -3.798 15.642 2.221 1.00 67.38 96 PRO A C 1
ATOM 725 O O . PRO A 1 96 ? -4.364 15.546 1.126 1.00 67.38 96 PRO A O 1
ATOM 728 N N . VAL A 1 97 ? -3.543 16.822 2.778 1.00 70.12 97 VAL A N 1
ATOM 729 C CA . VAL A 1 97 ? -3.497 18.036 1.961 1.00 70.12 97 VAL A CA 1
ATOM 730 C C . VAL A 1 97 ? -2.237 17.899 1.111 1.00 70.12 97 VAL A C 1
ATOM 732 O O . VAL A 1 97 ? -1.160 18.338 1.503 1.00 70.12 97 VAL A O 1
ATOM 735 N N . LEU A 1 98 ? -2.352 17.138 0.026 1.00 60.62 98 LEU A N 1
ATOM 736 C CA . LEU A 1 98 ? -1.272 16.911 -0.912 1.00 60.62 98 LEU A CA 1
ATOM 737 C C . LEU A 1 98 ? -1.171 18.144 -1.792 1.00 60.62 98 LEU A C 1
ATOM 739 O O . LEU A 1 98 ? -2.133 18.520 -2.456 1.00 60.62 98 LEU A O 1
ATOM 743 N N . ASP A 1 99 ? -0.012 18.785 -1.739 1.00 65.88 99 ASP A N 1
ATOM 744 C CA . ASP A 1 99 ? 0.417 19.678 -2.802 1.00 65.88 99 ASP A CA 1
ATOM 745 C C . ASP A 1 99 ? 0.935 18.788 -3.940 1.00 65.88 99 ASP A C 1
ATOM 747 O O . ASP A 1 99 ? 1.734 17.874 -3.692 1.00 65.88 99 ASP A O 1
ATOM 751 N N . ASP A 1 100 ? 0.471 19.037 -5.165 1.00 65.62 100 ASP A N 1
ATOM 752 C CA . ASP A 1 100 ? 0.817 18.264 -6.368 1.00 65.62 100 ASP A CA 1
ATOM 753 C C . ASP A 1 100 ? 2.337 18.246 -6.630 1.00 65.62 100 ASP A C 1
ATOM 755 O O . ASP A 1 100 ? 2.844 17.390 -7.350 1.00 65.62 100 ASP A O 1
ATOM 759 N N . LEU A 1 101 ? 3.091 19.157 -6.002 1.00 59.34 101 LEU A N 1
ATOM 760 C CA . LEU A 1 101 ? 4.550 19.250 -6.090 1.00 59.34 101 LEU A CA 1
ATOM 761 C C . LEU A 1 101 ? 5.312 18.352 -5.098 1.00 59.34 101 LEU A C 1
ATOM 763 O O . LEU A 1 101 ? 6.546 18.351 -5.089 1.00 59.34 101 LEU A O 1
ATOM 767 N N . THR A 1 102 ? 4.625 17.608 -4.228 1.00 73.88 102 THR A N 1
ATOM 768 C CA . THR A 1 102 ? 5.287 16.758 -3.226 1.00 73.88 102 THR A CA 1
ATOM 769 C C . THR A 1 102 ? 5.719 15.412 -3.800 1.00 73.88 102 THR A C 1
ATOM 771 O O . THR A 1 102 ? 4.952 14.725 -4.474 1.00 73.88 102 THR A O 1
ATOM 774 N N . SER A 1 103 ? 6.950 14.995 -3.477 1.00 84.94 103 SER A N 1
ATOM 775 C CA . SER A 1 103 ? 7.449 13.668 -3.857 1.00 84.94 103 SER A CA 1
ATOM 776 C C . SER A 1 103 ? 6.553 12.566 -3.288 1.00 84.94 103 SER A C 1
ATOM 778 O O . SER A 1 103 ? 6.085 12.681 -2.155 1.00 84.94 103 SER A O 1
ATOM 780 N N . GLN A 1 104 ? 6.361 11.472 -4.026 1.00 85.75 104 GLN A N 1
ATOM 781 C CA . GLN A 1 104 ? 5.525 10.337 -3.610 1.00 85.75 104 GLN A CA 1
ATOM 782 C C . GLN A 1 104 ? 5.886 9.820 -2.205 1.00 85.75 104 GLN A C 1
ATOM 784 O O . GLN A 1 104 ? 5.003 9.600 -1.380 1.00 85.75 104 GLN A O 1
ATOM 789 N N . GLY A 1 105 ? 7.180 9.726 -1.876 1.00 86.62 105 GLY A N 1
ATOM 790 C CA . GLY A 1 105 ? 7.626 9.341 -0.531 1.00 86.62 105 GLY A CA 1
ATOM 791 C C . GLY A 1 105 ? 7.137 10.291 0.571 1.00 86.62 105 GLY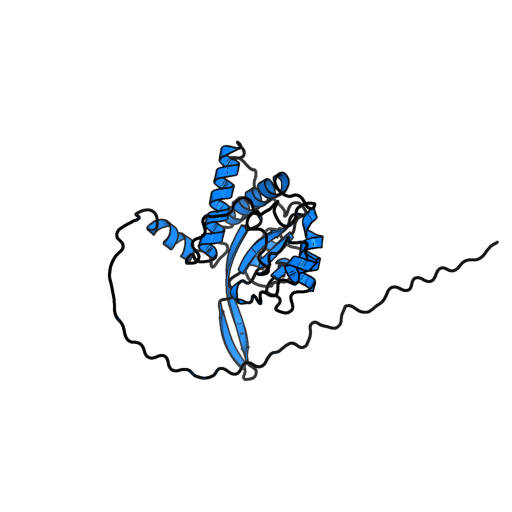 A C 1
ATOM 792 O O . GLY A 1 105 ? 6.740 9.844 1.646 1.00 86.62 105 GLY A O 1
ATOM 793 N N . THR A 1 106 ? 7.083 11.599 0.299 1.00 88.81 106 THR A N 1
ATOM 794 C CA . THR A 1 106 ? 6.500 12.597 1.214 1.00 88.81 106 THR A CA 1
ATOM 795 C C . THR A 1 106 ? 4.998 12.388 1.395 1.00 88.81 106 THR A C 1
ATOM 797 O O . THR A 1 106 ? 4.483 12.573 2.500 1.00 88.81 106 THR A O 1
ATOM 800 N N . GLN A 1 107 ? 4.294 11.980 0.336 1.00 90.31 107 GLN A N 1
ATOM 801 C CA . GLN A 1 107 ? 2.861 11.692 0.396 1.00 90.31 107 GLN A CA 1
ATOM 802 C C . GLN A 1 107 ? 2.586 10.482 1.293 1.00 90.31 107 GLN A C 1
ATOM 804 O O . GLN A 1 107 ? 1.770 10.582 2.208 1.00 90.31 107 GLN A O 1
ATOM 809 N N . VAL A 1 108 ? 3.329 9.383 1.106 1.00 92.31 108 VAL A N 1
ATOM 810 C CA . VAL A 1 108 ? 3.246 8.187 1.965 1.00 92.31 108 VAL A CA 1
ATOM 811 C C . VAL A 1 108 ? 3.508 8.536 3.418 1.00 92.31 108 VAL A C 1
ATOM 813 O O . VAL A 1 108 ? 2.709 8.200 4.289 1.00 92.31 108 VAL A O 1
ATOM 816 N N . PHE A 1 109 ? 4.583 9.275 3.685 1.00 91.50 109 PHE A N 1
ATOM 817 C CA . PHE A 1 109 ? 4.904 9.698 5.042 1.00 91.50 109 PHE A CA 1
ATOM 818 C C . PHE A 1 109 ? 3.787 10.549 5.663 1.00 91.50 109 PHE A C 1
ATOM 820 O O . PHE A 1 109 ? 3.435 10.355 6.825 1.00 91.50 109 PHE A O 1
ATOM 827 N N . SER A 1 110 ? 3.187 11.453 4.885 1.00 91.44 110 SER A N 1
ATOM 828 C CA . SER A 1 110 ? 2.099 12.324 5.342 1.00 91.44 110 SER A CA 1
ATOM 829 C C . SER A 1 110 ? 0.826 11.541 5.672 1.00 91.44 110 SER A C 1
ATOM 831 O O . SER A 1 110 ? 0.194 11.814 6.692 1.00 91.44 110 SER A O 1
ATOM 833 N N . VAL A 1 111 ? 0.482 10.532 4.866 1.00 93.31 111 VAL A N 1
ATOM 834 C CA . VAL A 1 111 ? -0.602 9.584 5.168 1.00 93.31 111 VAL A CA 1
ATOM 835 C C . VAL A 1 111 ? -0.312 8.837 6.470 1.00 93.31 111 VAL A C 1
ATOM 837 O O . VAL A 1 111 ? -1.160 8.819 7.364 1.00 93.31 111 VAL A O 1
ATOM 840 N N . CYS A 1 112 ? 0.876 8.237 6.598 1.00 94.25 112 CYS A N 1
ATOM 841 C CA . CYS A 1 112 ? 1.256 7.474 7.787 1.00 94.25 112 CYS A CA 1
ATOM 842 C C . CYS A 1 112 ? 1.215 8.346 9.048 1.00 94.25 112 CYS A C 1
ATOM 844 O O . CYS A 1 112 ? 0.665 7.932 10.066 1.00 94.25 112 CYS A O 1
ATOM 846 N N . LEU A 1 113 ? 1.725 9.578 8.972 1.00 93.31 113 LEU A N 1
ATOM 847 C CA . LEU A 1 113 ? 1.707 10.530 10.079 1.00 93.31 113 LEU A CA 1
ATOM 848 C C . LEU A 1 113 ? 0.278 10.925 10.480 1.00 93.31 113 LEU A C 1
ATOM 850 O O . LEU A 1 113 ? -0.048 10.937 11.670 1.00 93.31 113 LEU A O 1
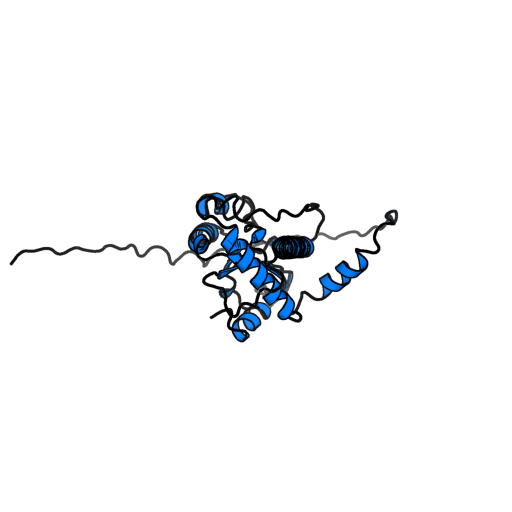ATOM 854 N N . GLU A 1 114 ? -0.585 11.227 9.508 1.00 94.06 114 GLU A N 1
ATOM 855 C CA . GLU A 1 114 ? -1.986 11.564 9.770 1.00 94.06 114 GLU A CA 1
ATOM 856 C C . GLU A 1 114 ? -2.736 10.383 10.400 1.00 94.06 114 GLU A C 1
ATOM 858 O O . GLU A 1 114 ? -3.476 10.566 11.372 1.00 94.06 114 GLU A O 1
ATOM 863 N N . ARG A 1 115 ? -2.486 9.158 9.924 1.00 95.50 115 ARG A N 1
ATOM 864 C CA . ARG A 1 115 ? -3.036 7.933 10.514 1.00 95.50 115 ARG A CA 1
ATOM 865 C C . ARG A 1 115 ? -2.571 7.745 11.957 1.00 95.50 115 ARG A C 1
ATOM 867 O O . ARG A 1 115 ? -3.416 7.589 12.842 1.00 95.50 115 ARG A O 1
ATOM 874 N N . SER A 1 116 ? -1.262 7.837 12.224 1.00 95.06 116 SER A N 1
ATOM 875 C CA . SER A 1 116 ? -0.709 7.758 13.586 1.00 95.06 116 SER A CA 1
ATOM 876 C C . SER A 1 116 ? -1.378 8.780 14.515 1.00 95.06 116 SER A C 1
ATOM 878 O O . SER A 1 116 ? -1.732 8.462 15.655 1.00 95.06 116 SER A O 1
ATOM 880 N N . ARG A 1 117 ? -1.589 10.014 14.032 1.00 94.62 117 ARG A N 1
ATOM 881 C CA . ARG A 1 117 ? -2.233 11.093 14.792 1.00 94.62 117 ARG A CA 1
ATOM 882 C C . ARG A 1 117 ? -3.677 10.744 15.150 1.00 94.62 117 ARG A C 1
ATOM 884 O O . ARG A 1 117 ? -4.054 10.874 16.313 1.00 94.62 117 ARG A O 1
ATOM 891 N N . ARG A 1 118 ? -4.477 10.276 14.187 1.00 94.62 118 ARG A N 1
ATOM 892 C CA . ARG A 1 118 ? -5.886 9.908 14.416 1.00 94.62 118 ARG A CA 1
ATOM 893 C C . ARG A 1 118 ? -6.030 8.718 15.359 1.00 94.62 118 ARG A C 1
ATOM 895 O O . ARG A 1 118 ? -6.820 8.792 16.299 1.00 94.62 118 ARG A O 1
ATOM 902 N N . LEU A 1 119 ? -5.220 7.674 15.174 1.00 95.19 119 LEU A N 1
ATOM 903 C CA . LEU A 1 119 ? -5.180 6.529 16.088 1.00 95.19 119 LEU A CA 1
ATOM 904 C C . LEU A 1 119 ? -4.827 6.982 17.511 1.00 95.19 119 LEU A C 1
ATOM 906 O O . LEU A 1 119 ? -5.530 6.644 18.465 1.00 95.19 119 LEU A O 1
ATOM 910 N N . SER A 1 120 ? -3.830 7.859 17.646 1.00 95.00 120 SER A N 1
ATOM 911 C CA . SER A 1 120 ? -3.428 8.423 18.936 1.00 95.00 120 SER A CA 1
ATOM 912 C C . SER A 1 120 ? -4.520 9.253 19.613 1.00 95.00 120 SER A C 1
ATOM 914 O O . SER A 1 120 ? -4.640 9.209 20.838 1.00 95.00 120 SER A O 1
ATOM 916 N N . SER A 1 121 ? -5.304 10.014 18.844 1.00 94.19 121 SER A N 1
ATOM 917 C CA . SER A 1 121 ? -6.455 10.777 19.346 1.00 94.19 121 SER A CA 1
ATOM 918 C C . SER A 1 121 ? -7.633 9.885 19.747 1.00 94.19 121 SER A C 1
ATOM 920 O O . SER A 1 121 ? -8.398 10.265 20.626 1.00 94.19 121 SER A O 1
ATOM 922 N N . SER A 1 122 ? -7.754 8.693 19.156 1.00 93.75 122 SER A N 1
ATOM 923 C CA . SER A 1 122 ? -8.781 7.696 19.495 1.00 93.75 122 SER A CA 1
ATOM 924 C C . SER A 1 122 ? -8.419 6.788 20.682 1.00 93.75 122 SER A C 1
ATOM 926 O O . SER A 1 122 ? -9.145 5.845 20.978 1.00 93.75 122 SER A O 1
ATOM 928 N N . GLY A 1 123 ? -7.288 7.039 21.355 1.00 94.44 123 GLY A N 1
ATOM 929 C CA . GLY A 1 123 ? -6.806 6.212 22.468 1.00 94.44 123 GLY A CA 1
ATOM 930 C C . GLY A 1 123 ? -6.055 4.943 22.046 1.00 94.44 123 GLY A C 1
ATOM 931 O O . GLY A 1 123 ? -5.693 4.141 22.898 1.00 94.44 123 GLY A O 1
ATOM 932 N N . LYS A 1 124 ? -5.762 4.766 20.752 1.00 92.81 124 LYS A N 1
ATOM 933 C CA . LYS A 1 124 ? -5.051 3.604 20.192 1.00 92.81 124 LYS A CA 1
ATOM 934 C C . LYS A 1 124 ? -3.548 3.871 20.024 1.00 92.81 124 LYS A C 1
ATOM 936 O O . LYS A 1 124 ? -3.001 3.659 18.948 1.00 92.81 124 LYS A O 1
ATOM 941 N N . ARG A 1 125 ? -2.886 4.403 21.061 1.00 85.44 125 ARG A N 1
ATOM 942 C CA . ARG A 1 125 ? -1.441 4.732 21.010 1.00 85.44 125 ARG A CA 1
ATOM 943 C C . ARG A 1 125 ? -0.538 3.505 21.121 1.00 85.44 125 ARG A C 1
ATOM 945 O O . ARG A 1 125 ? 0.497 3.464 20.467 1.00 85.44 125 ARG A O 1
ATOM 952 N N . ASP A 1 126 ? -0.966 2.512 21.894 1.00 90.12 126 ASP A N 1
ATOM 953 C CA . ASP A 1 126 ? -0.135 1.366 22.273 1.00 90.12 126 ASP A CA 1
ATOM 954 C C . ASP A 1 126 ? -0.557 0.104 21.513 1.00 90.12 126 ASP A C 1
ATOM 956 O O . ASP A 1 126 ? -0.900 -0.928 22.093 1.00 90.12 126 ASP A O 1
ATOM 960 N N . LEU A 1 127 ? -0.586 0.198 20.183 1.00 94.38 127 LEU A N 1
ATOM 961 C CA . LEU A 1 127 ? -0.811 -0.976 19.347 1.00 94.38 127 LEU A CA 1
ATOM 962 C C . LEU A 1 127 ? 0.394 -1.914 19.459 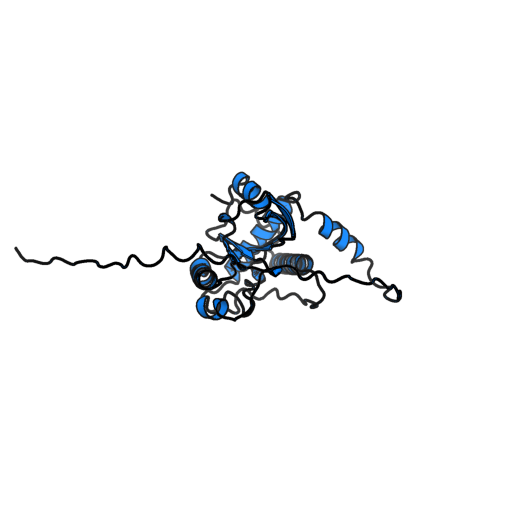1.00 94.38 127 LEU A C 1
ATOM 964 O O . LEU A 1 127 ? 1.542 -1.499 19.296 1.00 94.38 127 LEU A O 1
ATOM 968 N N . SER A 1 128 ? 0.128 -3.191 19.725 1.00 96.06 128 SER A N 1
ATOM 969 C CA . SER A 1 128 ? 1.174 -4.213 19.702 1.00 96.06 128 SER A CA 1
ATOM 970 C C . SER A 1 128 ? 1.641 -4.445 18.261 1.00 96.06 128 SER A C 1
ATOM 972 O O . SER A 1 128 ? 0.782 -4.549 17.381 1.00 96.06 128 SER A O 1
ATOM 974 N N . PRO A 1 129 ? 2.960 -4.542 18.004 1.00 96.94 129 PRO A N 1
ATOM 975 C CA . PRO A 1 129 ? 3.483 -4.857 16.679 1.00 96.94 129 PRO A CA 1
ATOM 976 C C . PRO A 1 129 ? 2.845 -6.124 16.104 1.00 96.94 129 PRO A C 1
ATOM 978 O O . PRO A 1 129 ? 2.751 -7.140 16.797 1.00 96.94 129 PRO A O 1
ATOM 981 N N . VAL A 1 130 ? 2.414 -6.073 14.843 1.00 97.06 130 VAL A N 1
ATOM 982 C CA . VAL A 1 130 ? 1.878 -7.256 14.156 1.00 97.06 130 VAL A CA 1
ATOM 983 C C . VAL A 1 130 ? 2.982 -8.269 13.852 1.00 97.06 130 VAL A C 1
ATOM 985 O O . VAL A 1 130 ? 4.104 -7.894 13.515 1.00 97.06 130 VAL A O 1
ATOM 988 N N . ALA A 1 131 ? 2.643 -9.555 13.958 1.00 95.81 131 ALA A N 1
ATOM 989 C CA . ALA A 1 131 ? 3.534 -10.667 13.617 1.00 95.81 131 ALA A CA 1
ATOM 990 C C . ALA A 1 131 ? 3.297 -11.221 12.199 1.00 95.81 131 ALA A C 1
ATOM 992 O O . ALA A 1 131 ? 4.121 -11.977 11.697 1.00 95.81 131 ALA A O 1
ATOM 993 N N . ASP A 1 132 ? 2.175 -10.867 11.565 1.00 97.19 132 ASP A N 1
ATOM 994 C CA . ASP A 1 132 ? 1.776 -11.331 10.237 1.00 97.19 132 ASP A CA 1
ATOM 995 C C . ASP A 1 132 ? 0.983 -10.249 9.476 1.00 97.19 132 ASP A C 1
ATOM 997 O O . ASP A 1 132 ? 0.791 -9.127 9.955 1.00 97.19 132 ASP A O 1
ATOM 1001 N N . LEU A 1 133 ? 0.508 -10.584 8.272 1.00 97.94 133 LEU A N 1
ATOM 1002 C CA . LEU A 1 133 ? -0.335 -9.705 7.454 1.00 97.94 133 LEU A CA 1
ATOM 1003 C C . LEU A 1 133 ? -1.817 -9.741 7.839 1.00 97.94 133 LEU A C 1
ATOM 1005 O O . LEU A 1 133 ? -2.635 -9.119 7.155 1.00 97.94 133 LEU A O 1
ATOM 1009 N N . CYS A 1 134 ? -2.185 -10.430 8.924 1.00 97.75 134 CYS A N 1
ATOM 1010 C CA . CYS A 1 134 ? -3.522 -10.386 9.501 1.00 97.75 134 CYS A CA 1
ATOM 1011 C C . CYS A 1 134 ? -4.633 -10.795 8.512 1.00 97.75 134 CYS A C 1
ATOM 1013 O O . CYS A 1 134 ? -5.727 -10.225 8.531 1.00 97.75 134 CYS A O 1
ATOM 1015 N N . GLY A 1 135 ? -4.321 -11.757 7.634 1.00 97.75 135 GLY A N 1
ATOM 1016 C CA . GLY A 1 135 ? -5.173 -12.246 6.541 1.00 97.75 135 GLY A CA 1
ATOM 1017 C C . GLY A 1 135 ? -5.192 -11.365 5.283 1.00 97.75 135 GLY A C 1
ATOM 1018 O O . GLY A 1 135 ? -5.776 -11.763 4.280 1.00 97.75 135 GLY A O 1
ATOM 1019 N N . GLY A 1 136 ? -4.597 -10.171 5.333 1.00 98.38 136 GLY A N 1
ATOM 1020 C CA . GLY A 1 136 ? -4.442 -9.289 4.179 1.00 98.38 136 GLY A CA 1
ATOM 1021 C C . GLY A 1 136 ? -3.237 -9.661 3.314 1.00 98.38 136 GLY A C 1
ATOM 1022 O O . GLY A 1 136 ? -2.542 -10.647 3.567 1.00 98.38 136 GLY A O 1
ATOM 1023 N N . ARG A 1 137 ? -2.965 -8.846 2.291 1.00 98.56 137 ARG A N 1
ATOM 1024 C CA . ARG A 1 137 ? -1.816 -9.015 1.381 1.00 98.56 137 ARG A CA 1
ATOM 1025 C C . ARG A 1 137 ? -1.120 -7.688 1.110 1.00 98.56 137 ARG A C 1
ATOM 1027 O O . ARG A 1 137 ? -1.747 -6.635 1.173 1.00 98.56 137 ARG A O 1
ATOM 1034 N N . LEU A 1 138 ? 0.173 -7.741 0.796 1.00 98.56 138 LEU A N 1
ATOM 1035 C CA . LEU A 1 138 ? 0.941 -6.560 0.400 1.00 98.56 138 LEU A CA 1
ATOM 1036 C C . LEU A 1 138 ? 0.952 -6.399 -1.119 1.00 98.56 138 LEU A C 1
ATOM 1038 O O . LEU A 1 138 ? 1.165 -7.357 -1.861 1.00 98.56 138 LEU A O 1
ATOM 1042 N N . LEU A 1 139 ? 0.758 -5.165 -1.554 1.00 98.56 139 LEU A N 1
ATOM 1043 C CA . LEU A 1 139 ? 0.658 -4.735 -2.938 1.00 98.56 139 LEU A CA 1
ATOM 1044 C C . LEU A 1 139 ? 1.769 -3.725 -3.231 1.00 98.56 139 LEU A C 1
ATOM 1046 O O . LEU A 1 139 ? 2.021 -2.843 -2.413 1.00 98.56 139 LEU A O 1
ATOM 1050 N N . ALA A 1 140 ? 2.420 -3.865 -4.380 1.00 98.06 140 ALA A N 1
ATOM 1051 C CA . ALA A 1 140 ? 3.388 -2.925 -4.923 1.00 98.06 140 ALA A CA 1
ATOM 1052 C C . ALA A 1 140 ? 2.730 -2.106 -6.039 1.00 98.06 140 ALA A C 1
ATOM 1054 O O . ALA A 1 140 ? 2.169 -2.678 -6.972 1.00 98.06 140 ALA A O 1
ATOM 1055 N N . TYR A 1 141 ? 2.811 -0.782 -5.950 1.00 97.81 141 TYR A N 1
ATOM 1056 C CA . TYR A 1 141 ? 2.357 0.144 -6.986 1.00 97.81 141 TYR A CA 1
ATOM 1057 C C . TYR A 1 141 ? 3.538 0.970 -7.507 1.00 97.81 141 TYR A C 1
ATOM 1059 O O . TYR A 1 141 ? 4.226 1.621 -6.722 1.00 97.81 141 TYR A O 1
ATOM 1067 N N . PHE A 1 142 ? 3.750 0.938 -8.821 1.00 96.12 142 PHE A N 1
ATOM 1068 C CA . PHE A 1 142 ? 4.802 1.615 -9.577 1.00 96.12 142 PHE A CA 1
ATOM 1069 C C . PHE A 1 142 ? 4.201 2.843 -10.275 1.00 96.12 142 PHE A C 1
ATOM 1071 O O . PHE A 1 142 ? 3.729 2.744 -11.408 1.00 96.12 142 PHE A O 1
ATOM 1078 N N . PRO A 1 143 ? 4.168 4.007 -9.610 1.00 93.88 143 PRO A N 1
ATOM 1079 C CA . PRO A 1 143 ? 3.521 5.199 -10.156 1.00 93.88 143 PRO A CA 1
ATOM 1080 C C . PRO A 1 143 ? 4.175 5.716 -11.441 1.00 93.88 143 PRO A C 1
ATOM 1082 O O . PRO A 1 143 ? 3.486 6.324 -12.256 1.00 93.88 143 PRO A O 1
ATOM 1085 N N . ASP A 1 144 ? 5.469 5.458 -11.630 1.00 92.25 144 ASP A N 1
ATOM 1086 C CA . ASP A 1 144 ? 6.214 5.883 -12.820 1.00 92.25 144 ASP A CA 1
ATOM 1087 C C . ASP A 1 144 ? 5.900 5.009 -14.055 1.00 92.25 144 ASP A C 1
ATOM 1089 O O . ASP A 1 144 ? 6.106 5.449 -15.184 1.00 92.25 144 ASP A O 1
ATOM 1093 N N . ASP A 1 145 ? 5.331 3.814 -13.847 1.00 92.25 145 ASP A N 1
ATOM 1094 C CA . ASP A 1 145 ? 4.950 2.862 -14.902 1.00 92.25 145 ASP A CA 1
ATOM 1095 C C . ASP A 1 145 ? 3.448 2.956 -15.266 1.00 92.25 145 ASP A C 1
ATOM 1097 O O . ASP A 1 145 ? 2.944 2.166 -16.059 1.00 92.25 145 ASP A O 1
ATOM 1101 N N . ASN A 1 146 ? 2.699 3.887 -14.669 1.00 92.75 146 ASN A N 1
ATOM 1102 C CA . ASN A 1 146 ? 1.235 3.913 -14.703 1.00 92.75 146 ASN A CA 1
ATOM 1103 C C . ASN A 1 146 ? 0.636 4.474 -16.011 1.00 92.75 146 ASN A C 1
ATOM 1105 O O . ASN A 1 146 ? 0.932 5.607 -16.400 1.00 92.75 146 ASN A O 1
ATOM 1109 N N . LEU A 1 147 ? -0.300 3.742 -16.632 1.00 89.56 147 LEU A N 1
ATOM 1110 C CA . LEU A 1 147 ? -1.087 4.194 -17.785 1.00 89.56 147 LEU A CA 1
ATOM 1111 C C . LEU A 1 147 ? -2.571 4.308 -17.394 1.00 89.56 147 LEU A C 1
ATOM 1113 O O . LEU A 1 147 ? -3.388 3.411 -17.602 1.00 89.56 147 LEU A O 1
ATOM 1117 N N . ALA A 1 148 ? -2.925 5.460 -16.819 1.00 88.75 148 ALA A N 1
ATOM 1118 C CA . ALA A 1 148 ? -4.263 5.754 -16.312 1.00 88.75 148 ALA A CA 1
ATOM 1119 C C . ALA A 1 148 ? -5.346 5.696 -17.410 1.00 88.75 148 ALA A C 1
ATOM 1121 O O . ALA A 1 148 ? -5.511 6.627 -18.201 1.00 88.75 148 ALA A O 1
ATOM 1122 N N . CYS A 1 149 ? -6.113 4.604 -17.438 1.00 93.56 149 CYS A N 1
ATOM 1123 C CA . CYS A 1 149 ? -7.240 4.406 -18.358 1.00 93.56 149 CYS A CA 1
ATOM 1124 C C . CYS A 1 149 ? -8.586 4.168 -17.651 1.00 93.56 149 CYS A C 1
ATOM 1126 O O . CYS A 1 149 ? -9.615 4.085 -18.318 1.00 93.56 149 CYS A O 1
ATOM 1128 N N . GLY A 1 150 ? -8.597 4.055 -16.317 1.00 96.00 150 GLY A N 1
ATOM 1129 C CA . GLY A 1 150 ? -9.804 3.808 -15.519 1.00 96.00 150 GLY A CA 1
ATOM 1130 C C . GLY A 1 150 ? -10.339 2.371 -15.544 1.00 96.00 150 GLY A C 1
ATOM 1131 O O . GLY A 1 150 ? -11.309 2.076 -14.850 1.00 96.00 150 GLY A O 1
ATOM 1132 N N . THR A 1 151 ? -9.719 1.449 -16.284 1.00 97.00 151 THR A N 1
ATOM 1133 C CA . THR A 1 151 ? -10.191 0.054 -16.361 1.00 97.00 151 THR A CA 1
ATOM 1134 C C . THR A 1 151 ? -10.085 -0.656 -15.009 1.00 97.00 151 THR A C 1
ATOM 1136 O O . THR A 1 151 ? -11.049 -1.277 -14.567 1.00 97.00 151 THR A O 1
ATOM 1139 N N . ALA A 1 152 ? -8.963 -0.503 -14.295 1.00 97.81 152 ALA A N 1
ATOM 1140 C CA . ALA A 1 152 ? -8.798 -1.112 -12.975 1.00 97.81 152 ALA A CA 1
ATOM 1141 C C . ALA A 1 152 ? -9.791 -0.554 -11.946 1.00 97.81 152 ALA A C 1
ATOM 1143 O O . ALA A 1 152 ? -10.244 -1.283 -11.065 1.00 97.81 152 ALA A O 1
ATOM 1144 N N . GLU A 1 153 ? -10.162 0.725 -12.054 1.00 98.31 153 GLU A N 1
ATOM 1145 C CA . GLU A 1 153 ? -11.204 1.331 -11.223 1.00 98.31 153 GLU A CA 1
ATOM 1146 C C . GLU A 1 153 ? -12.557 0.652 -11.452 1.00 98.31 153 GLU A C 1
ATOM 1148 O O . GLU A 1 153 ? -13.245 0.320 -10.486 1.00 98.31 153 GLU A O 1
ATOM 1153 N N . ALA A 1 154 ? -12.936 0.433 -12.713 1.00 98.19 154 ALA A N 1
ATOM 1154 C CA . ALA A 1 154 ? -14.198 -0.211 -13.058 1.00 98.19 154 ALA A CA 1
ATOM 1155 C C . ALA A 1 154 ? -14.262 -1.651 -12.522 1.00 98.19 154 ALA A C 1
ATOM 1157 O O . ALA A 1 154 ? -15.209 -1.993 -11.811 1.00 98.19 154 ALA A O 1
ATOM 1158 N N . GLU A 1 155 ? -13.232 -2.459 -12.787 1.00 98.50 155 GLU A N 1
ATOM 1159 C CA . GLU A 1 155 ? -13.202 -3.879 -12.402 1.00 98.50 155 GLU A CA 1
ATOM 1160 C C . GLU A 1 155 ? -13.050 -4.084 -10.890 1.00 98.50 155 GLU A C 1
ATOM 1162 O O . GLU A 1 155 ? -13.668 -4.972 -10.309 1.00 98.50 155 GLU A O 1
ATOM 1167 N N . SER A 1 156 ? -12.312 -3.205 -10.207 1.00 98.56 156 SER A N 1
ATOM 1168 C CA . SER A 1 156 ? -12.163 -3.253 -8.745 1.00 98.56 156 SER A CA 1
ATOM 1169 C C . SER A 1 156 ? -13.281 -2.535 -7.976 1.00 98.56 156 SER A C 1
ATOM 1171 O O . SER A 1 156 ? -13.171 -2.318 -6.765 1.00 98.56 156 SER A O 1
ATOM 1173 N N . GLN A 1 157 ? -14.347 -2.115 -8.667 1.00 98.38 157 GLN A N 1
ATOM 1174 C CA . GLN A 1 157 ? -15.477 -1.350 -8.119 1.00 98.38 157 GLN A CA 1
ATOM 1175 C C . GLN A 1 157 ? -15.069 -0.029 -7.433 1.00 98.38 157 GLN A C 1
ATOM 1177 O O . GLN A 1 157 ? -15.799 0.526 -6.609 1.00 98.38 157 GLN A O 1
ATOM 1182 N N . GLY A 1 158 ? -13.912 0.519 -7.792 1.00 98.25 158 GLY A N 1
ATOM 1183 C CA . GLY A 1 158 ? -13.346 1.738 -7.227 1.00 98.25 158 GLY A CA 1
ATOM 1184 C C . GLY A 1 158 ? -12.354 1.520 -6.088 1.00 98.25 158 GLY A C 1
ATOM 1185 O O . GLY A 1 158 ? -11.953 2.505 -5.468 1.00 98.25 158 GLY A O 1
ATOM 1186 N N . PHE A 1 159 ? -11.947 0.279 -5.787 1.00 98.56 159 PHE A N 1
ATOM 1187 C CA . PHE A 1 159 ? -10.825 0.061 -4.870 1.00 98.56 159 PHE A CA 1
ATOM 1188 C C . PHE A 1 159 ? -9.572 0.779 -5.391 1.00 98.56 159 PHE A C 1
ATOM 1190 O O . PHE A 1 159 ? -9.022 1.629 -4.690 1.00 98.56 159 PHE A O 1
ATOM 1197 N N . PHE A 1 160 ? -9.184 0.540 -6.645 1.00 98.38 160 PHE A N 1
ATOM 1198 C CA . PHE A 1 160 ? -8.275 1.437 -7.362 1.00 98.38 160 PHE A CA 1
ATOM 1199 C C . PHE A 1 160 ? -9.039 2.652 -7.894 1.00 98.38 160 PHE A C 1
ATOM 1201 O O . PHE A 1 160 ? -10.231 2.558 -8.185 1.00 98.38 160 PHE A O 1
ATOM 1208 N N . ASP A 1 161 ? -8.369 3.797 -8.004 1.00 97.19 161 ASP A N 1
ATOM 1209 C CA . ASP A 1 161 ? -8.936 4.964 -8.687 1.00 97.19 161 ASP A CA 1
ATOM 1210 C C . ASP A 1 161 ? -8.617 4.956 -10.192 1.00 97.19 161 ASP A C 1
ATOM 1212 O O . ASP A 1 161 ? -8.000 4.023 -10.709 1.00 97.19 161 ASP A O 1
ATOM 1216 N N . VAL A 1 162 ? -9.039 6.008 -10.901 1.00 96.88 162 VAL A N 1
ATOM 1217 C CA . VAL A 1 162 ? -8.819 6.161 -12.350 1.00 96.88 162 VAL A CA 1
ATOM 1218 C C . VAL A 1 162 ? -7.342 6.071 -12.767 1.00 96.88 162 VAL A C 1
ATOM 1220 O O . VAL A 1 162 ? -7.040 5.713 -13.905 1.00 96.88 162 VAL A O 1
ATOM 1223 N N . ASN A 1 163 ? -6.424 6.357 -11.839 1.00 96.12 163 ASN A N 1
ATOM 1224 C CA . ASN A 1 163 ? -4.981 6.313 -12.028 1.00 96.12 163 ASN A CA 1
ATOM 1225 C C . ASN A 1 163 ? -4.363 5.034 -11.441 1.00 96.12 163 ASN A C 1
ATOM 1227 O O . ASN A 1 163 ? -3.180 5.039 -11.122 1.00 96.12 163 ASN A O 1
ATOM 1231 N N . ASN A 1 164 ? -5.136 3.963 -11.244 1.00 97.12 164 ASN A N 1
ATOM 1232 C CA . ASN A 1 164 ? -4.681 2.704 -10.643 1.00 97.12 164 ASN A CA 1
ATOM 1233 C C . ASN A 1 164 ? -4.150 2.847 -9.196 1.00 97.12 164 ASN A C 1
ATOM 1235 O O . ASN A 1 164 ? -3.568 1.910 -8.648 1.00 97.12 164 ASN A O 1
ATOM 1239 N N . ILE A 1 165 ? -4.360 3.992 -8.530 1.00 96.88 165 ILE A N 1
ATOM 1240 C CA . ILE A 1 165 ? -3.774 4.263 -7.214 1.00 96.88 165 ILE A CA 1
ATOM 1241 C C . ILE A 1 165 ? -4.593 3.528 -6.140 1.00 96.88 165 ILE A C 1
ATOM 1243 O O . ILE A 1 165 ? -5.808 3.759 -6.023 1.00 96.88 165 ILE A O 1
ATOM 1247 N N . PRO A 1 166 ? -3.970 2.687 -5.290 1.00 97.88 166 PRO A N 1
ATOM 1248 C CA . PRO A 1 166 ? -4.679 2.037 -4.191 1.00 97.88 166 PRO A CA 1
ATOM 1249 C C . PRO A 1 166 ? -5.177 3.066 -3.158 1.00 97.88 166 PRO A C 1
ATOM 1251 O O . PRO A 1 166 ? -4.647 4.182 -3.083 1.00 97.88 166 PRO A O 1
ATOM 1254 N N . PRO A 1 167 ? -6.180 2.735 -2.325 1.00 97.62 167 PRO A N 1
ATOM 1255 C CA . PRO A 1 167 ? -6.699 3.653 -1.312 1.00 97.62 167 PRO A CA 1
ATOM 1256 C C . PRO A 1 167 ? -5.600 4.146 -0.378 1.00 97.62 167 PRO A C 1
ATOM 1258 O O . PRO A 1 167 ? -4.880 3.335 0.193 1.00 97.62 167 PRO A O 1
ATOM 1261 N N . TYR A 1 168 ? -5.446 5.459 -0.199 1.00 96.56 168 TYR A N 1
ATOM 1262 C CA . TYR A 1 168 ? -4.318 5.981 0.581 1.00 96.56 168 TYR A CA 1
ATOM 1263 C C . TYR A 1 168 ? -4.323 5.533 2.040 1.00 96.56 168 TYR A C 1
ATOM 1265 O O . TYR A 1 168 ? -3.254 5.385 2.619 1.00 96.56 168 TYR A O 1
ATOM 1273 N N . ASP A 1 169 ? -5.467 5.171 2.626 1.00 97.50 169 ASP A N 1
ATOM 1274 C CA . ASP A 1 169 ? -5.468 4.611 3.981 1.00 97.50 169 ASP A CA 1
ATOM 1275 C C . ASP A 1 169 ? -4.686 3.290 4.074 1.00 97.50 169 ASP A C 1
ATOM 1277 O O . ASP A 1 169 ? -4.194 2.970 5.155 1.00 97.50 169 ASP A O 1
ATOM 1281 N N . THR A 1 170 ? -4.497 2.584 2.952 1.00 98.31 170 THR A N 1
ATOM 1282 C CA . THR A 1 170 ? -3.748 1.319 2.854 1.00 98.31 170 THR A CA 1
ATOM 1283 C C . THR A 1 170 ? -2.235 1.492 2.716 1.00 98.31 170 THR A C 1
ATOM 1285 O O . THR A 1 170 ? -1.510 0.507 2.805 1.00 98.31 170 THR A O 1
ATOM 1288 N N . TRP A 1 171 ? -1.728 2.706 2.487 1.00 97.81 171 TRP A N 1
ATOM 1289 C CA . TRP A 1 171 ? -0.308 2.929 2.198 1.00 97.81 171 TRP A CA 1
ATOM 1290 C C . TRP A 1 171 ? 0.568 2.679 3.432 1.00 97.81 171 TRP A C 1
ATOM 1292 O O . TRP A 1 171 ? 0.305 3.202 4.513 1.00 97.81 171 TRP A O 1
ATOM 1302 N N . VAL A 1 172 ? 1.631 1.898 3.274 1.00 97.12 172 VAL A N 1
ATOM 1303 C CA . VAL A 1 172 ? 2.512 1.481 4.376 1.00 97.12 172 VAL A CA 1
ATOM 1304 C C . VAL A 1 172 ? 3.888 2.119 4.248 1.00 97.12 172 VAL A C 1
ATOM 1306 O O . VAL A 1 172 ? 4.439 2.610 5.233 1.00 97.12 172 VAL A O 1
ATOM 1309 N N . TRP A 1 173 ? 4.463 2.078 3.046 1.00 96.06 173 TRP A N 1
ATOM 1310 C CA . TRP A 1 173 ? 5.876 2.377 2.839 1.00 96.06 173 TRP A CA 1
ATOM 1311 C C . TRP A 1 173 ? 6.171 2.799 1.401 1.00 96.06 173 TRP A C 1
ATOM 1313 O O . TRP A 1 173 ? 5.421 2.454 0.492 1.00 96.06 173 TRP A O 1
ATOM 1323 N N . MET A 1 174 ? 7.277 3.513 1.194 1.00 95.06 174 MET A N 1
ATOM 1324 C CA . MET A 1 174 ? 7.820 3.816 -0.131 1.00 95.06 174 MET A CA 1
ATOM 1325 C C . MET A 1 174 ? 9.189 3.156 -0.256 1.00 95.06 174 MET A C 1
ATOM 1327 O O . MET A 1 174 ? 10.104 3.490 0.499 1.00 95.06 174 MET A O 1
ATOM 1331 N N . VAL A 1 175 ? 9.330 2.221 -1.190 1.00 93.62 175 VAL A N 1
ATOM 1332 C CA . VAL A 1 175 ? 10.605 1.569 -1.486 1.00 93.62 175 VAL A CA 1
ATOM 1333 C C . VAL A 1 175 ? 11.286 2.333 -2.602 1.00 93.62 175 VAL A C 1
ATOM 1335 O O . VAL A 1 175 ? 10.714 2.546 -3.672 1.00 93.62 175 VAL A O 1
ATOM 1338 N N . ARG A 1 176 ? 12.530 2.734 -2.351 1.00 91.56 176 ARG A N 1
ATOM 1339 C CA . ARG A 1 176 ? 13.414 3.218 -3.402 1.00 91.56 176 ARG A CA 1
ATOM 1340 C C . ARG A 1 176 ? 14.209 2.049 -3.948 1.00 91.56 176 ARG A C 1
ATOM 1342 O O . ARG A 1 176 ? 14.880 1.358 -3.184 1.00 91.56 176 ARG A O 1
ATOM 1349 N N . ASN A 1 177 ? 14.116 1.818 -5.248 1.00 87.38 177 ASN A N 1
ATOM 1350 C CA . ASN A 1 177 ? 14.773 0.685 -5.885 1.00 87.38 177 ASN A CA 1
ATOM 1351 C C . ASN A 1 177 ? 15.379 1.104 -7.226 1.00 87.38 177 ASN A C 1
ATOM 1353 O O . ASN A 1 177 ? 14.953 2.083 -7.836 1.00 87.38 177 ASN A O 1
ATOM 1357 N N . VAL A 1 178 ? 16.370 0.346 -7.681 1.00 87.00 178 VAL A N 1
ATOM 1358 C CA . VAL A 1 178 ? 16.966 0.464 -9.008 1.00 87.00 178 VAL A CA 1
ATOM 1359 C C . VAL A 1 178 ? 16.809 -0.886 -9.694 1.00 87.00 178 VAL A C 1
ATOM 1361 O O . VAL A 1 178 ? 17.352 -1.896 -9.246 1.00 87.00 178 VAL A O 1
ATOM 1364 N N . ARG A 1 179 ? 16.057 -0.916 -10.794 1.00 83.31 179 ARG A N 1
ATOM 1365 C CA . ARG A 1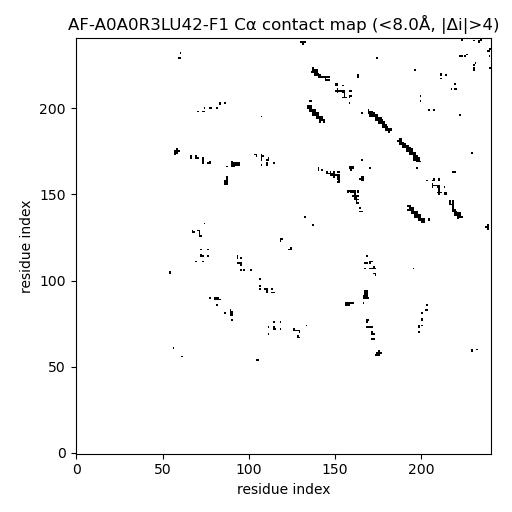 179 ? 15.972 -2.095 -11.655 1.00 83.31 179 ARG A CA 1
ATOM 1366 C C . ARG A 1 179 ? 17.158 -2.093 -12.603 1.00 83.31 179 ARG A C 1
ATOM 1368 O O . ARG A 1 179 ? 17.397 -1.120 -13.316 1.00 83.31 179 ARG A O 1
ATOM 1375 N N . THR A 1 180 ? 17.873 -3.211 -12.624 1.00 85.19 180 THR A N 1
ATOM 1376 C CA . THR A 1 180 ? 18.869 -3.483 -13.657 1.00 85.19 180 THR A CA 1
ATOM 1377 C C . THR A 1 180 ? 18.210 -4.266 -14.781 1.00 85.19 180 THR A C 1
ATOM 1379 O O . THR A 1 180 ? 17.396 -5.158 -14.545 1.00 85.19 180 THR A O 1
ATOM 1382 N N . PHE A 1 181 ? 18.555 -3.935 -16.015 1.00 85.44 181 PHE A N 1
ATOM 1383 C CA . PHE A 1 181 ? 18.087 -4.652 -17.193 1.00 85.44 181 PHE A CA 1
ATOM 1384 C C . PHE A 1 181 ? 19.249 -4.863 -18.156 1.00 85.44 181 PHE A C 1
ATOM 1386 O O . PHE A 1 181 ? 20.216 -4.101 -18.163 1.00 85.44 181 PHE A O 1
ATOM 1393 N N . ALA A 1 182 ? 19.179 -5.936 -18.937 1.00 90.44 182 ALA A N 1
ATOM 1394 C CA . ALA A 1 182 ? 20.190 -6.268 -19.928 1.00 90.44 182 ALA A CA 1
ATOM 1395 C C . ALA A 1 182 ? 19.636 -6.011 -21.330 1.00 90.44 182 ALA A C 1
ATOM 1397 O O . ALA A 1 182 ? 18.539 -6.458 -21.667 1.00 90.44 182 ALA A O 1
ATOM 1398 N N . TYR A 1 183 ? 20.405 -5.298 -22.141 1.00 89.00 183 TYR A N 1
ATOM 1399 C CA . TYR A 1 183 ? 20.132 -5.101 -23.556 1.00 89.00 183 TYR A CA 1
ATOM 1400 C C . TYR A 1 183 ? 20.591 -6.321 -24.367 1.00 89.00 183 TYR A C 1
ATOM 1402 O O . TYR A 1 183 ? 21.382 -7.144 -23.902 1.00 89.00 183 TYR A O 1
ATOM 1410 N N . ALA A 1 184 ? 20.104 -6.433 -25.606 1.00 92.75 184 ALA A N 1
ATOM 1411 C CA . ALA A 1 184 ? 20.431 -7.550 -26.497 1.00 92.75 184 ALA A CA 1
ATOM 1412 C C . ALA A 1 184 ? 21.933 -7.652 -26.836 1.00 92.75 184 ALA A C 1
ATOM 1414 O O . ALA A 1 184 ? 22.422 -8.738 -27.131 1.00 92.75 184 ALA A O 1
ATOM 1415 N N . ASP A 1 185 ? 22.665 -6.539 -26.773 1.00 94.44 185 ASP A N 1
ATOM 1416 C CA . ASP A 1 185 ? 24.120 -6.472 -26.962 1.00 94.44 185 ASP A CA 1
ATOM 1417 C C . ASP A 1 185 ? 24.918 -6.810 -25.685 1.00 94.44 185 ASP A C 1
ATOM 1419 O O . ASP A 1 185 ? 26.148 -6.761 -25.684 1.00 94.44 185 ASP A O 1
ATOM 1423 N N . GLY A 1 186 ? 24.230 -7.161 -24.594 1.00 93.19 186 GLY A N 1
ATOM 1424 C CA . GLY A 1 186 ? 24.825 -7.459 -23.295 1.00 93.19 186 GLY A CA 1
ATOM 1425 C C . GLY A 1 186 ? 25.129 -6.227 -22.441 1.00 93.19 186 GLY A C 1
ATOM 1426 O O . GLY A 1 186 ? 25.584 -6.393 -21.304 1.00 93.19 186 GLY A O 1
ATOM 1427 N N . ALA A 1 187 ? 24.867 -5.007 -22.929 1.00 91.38 187 ALA A N 1
ATOM 1428 C CA . ALA A 1 187 ? 24.954 -3.812 -22.101 1.00 91.38 187 ALA A CA 1
ATOM 1429 C C . ALA A 1 187 ? 23.954 -3.901 -20.940 1.00 91.38 187 ALA A C 1
ATOM 1431 O O . ALA A 1 187 ? 22.900 -4.534 -21.042 1.00 91.38 187 ALA A O 1
ATOM 1432 N N . ARG A 1 188 ? 24.277 -3.255 -19.820 1.00 91.94 188 ARG A N 1
ATOM 1433 C CA . ARG A 1 188 ? 23.388 -3.172 -18.658 1.00 91.94 188 ARG A CA 1
ATOM 1434 C C . ARG A 1 188 ? 22.887 -1.749 -18.500 1.00 91.94 188 ARG A C 1
ATOM 1436 O O . ARG A 1 188 ? 23.675 -0.809 -18.551 1.00 91.94 188 ARG A O 1
ATOM 1443 N N . GLY A 1 189 ? 21.581 -1.616 -18.333 1.00 89.12 189 GLY A N 1
ATOM 1444 C CA . GLY A 1 189 ? 20.922 -0.383 -17.940 1.00 89.12 189 GLY A CA 1
ATOM 1445 C C . GLY A 1 189 ? 20.499 -0.446 -16.480 1.00 89.12 189 GLY A C 1
ATOM 1446 O O . GLY A 1 189 ? 20.255 -1.524 -15.935 1.00 89.12 189 GLY A O 1
ATOM 1447 N N . GLU A 1 190 ? 20.398 0.728 -15.874 1.00 90.69 190 GLU A N 1
ATOM 1448 C CA . GLU A 1 190 ? 19.802 0.941 -14.562 1.00 90.69 190 GLU A CA 1
ATOM 1449 C C . GLU A 1 190 ? 18.690 1.975 -14.709 1.00 90.69 190 GLU A C 1
ATOM 1451 O O . GLU A 1 190 ? 18.842 2.962 -15.432 1.00 90.69 190 GLU A O 1
ATOM 1456 N N . MET A 1 191 ? 17.566 1.734 -14.046 1.00 88.31 191 MET A N 1
ATOM 1457 C CA . MET A 1 191 ? 16.442 2.660 -13.992 1.00 88.31 191 MET A CA 1
ATOM 1458 C C . MET A 1 191 ? 15.905 2.698 -12.568 1.00 88.31 191 MET A C 1
ATOM 1460 O O . MET A 1 191 ? 15.785 1.654 -11.922 1.00 88.31 191 MET A O 1
ATOM 1464 N N . GLU A 1 192 ? 15.586 3.895 -12.077 1.00 88.94 192 GLU A N 1
ATOM 1465 C CA . GLU A 1 192 ? 14.847 4.025 -10.824 1.00 88.94 192 GLU A CA 1
ATOM 1466 C C . GLU A 1 192 ? 13.500 3.310 -10.960 1.00 88.94 192 GLU A C 1
ATOM 1468 O O . GLU A 1 192 ? 12.799 3.448 -11.957 1.00 88.94 192 GLU A O 1
ATOM 1473 N N . ALA A 1 193 ? 13.171 2.496 -9.969 1.00 90.12 193 ALA A N 1
ATOM 1474 C CA . ALA A 1 193 ? 11.986 1.652 -9.952 1.00 90.12 193 ALA A CA 1
ATOM 1475 C C . ALA A 1 193 ? 11.330 1.749 -8.580 1.00 90.12 193 ALA A C 1
ATOM 1477 O O . ALA A 1 193 ? 11.136 0.750 -7.883 1.00 90.12 193 ALA A O 1
ATOM 1478 N N . ASN A 1 194 ? 11.082 2.985 -8.156 1.00 93.56 194 ASN A N 1
ATOM 1479 C CA . ASN A 1 194 ? 10.485 3.252 -6.864 1.00 93.56 194 ASN A CA 1
ATOM 1480 C C . ASN A 1 194 ? 9.046 2.726 -6.849 1.00 93.56 194 ASN A C 1
ATOM 1482 O O . ASN A 1 194 ? 8.325 2.835 -7.841 1.00 93.56 194 ASN A O 1
ATOM 1486 N N . TYR A 1 195 ? 8.617 2.167 -5.721 1.00 95.69 195 TYR A N 1
ATOM 1487 C CA . TYR A 1 195 ? 7.250 1.684 -5.587 1.00 95.69 195 TYR A CA 1
ATOM 1488 C C . TYR A 1 195 ? 6.673 1.912 -4.201 1.00 95.69 195 TYR A C 1
ATOM 1490 O O . TYR A 1 195 ? 7.341 1.828 -3.168 1.00 95.69 195 TYR A O 1
ATOM 1498 N N . LEU A 1 196 ? 5.379 2.185 -4.204 1.00 96.19 196 LEU A N 1
ATOM 1499 C CA . LEU A 1 196 ? 4.541 2.277 -3.030 1.00 96.19 196 LEU A CA 1
ATOM 1500 C C . LEU A 1 196 ? 4.149 0.872 -2.572 1.00 96.19 196 LEU A C 1
ATOM 1502 O O . LEU A 1 196 ? 3.708 0.054 -3.374 1.00 96.19 196 LEU A O 1
ATOM 1506 N N . ILE A 1 197 ? 4.212 0.632 -1.266 1.00 97.81 197 ILE A N 1
ATOM 1507 C CA . ILE A 1 197 ? 3.629 -0.547 -0.632 1.00 97.81 197 ILE A CA 1
ATO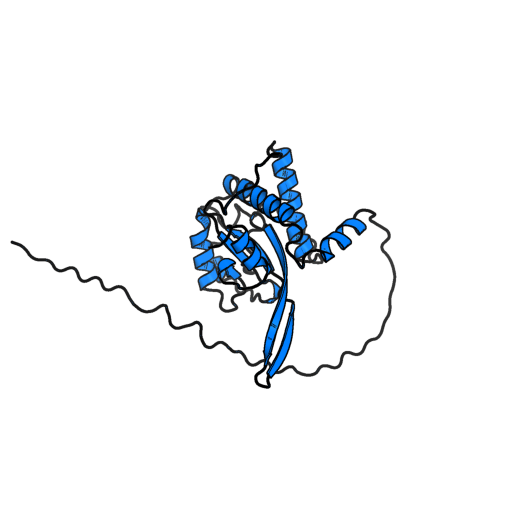M 1508 C C . ILE A 1 197 ? 2.289 -0.179 -0.016 1.00 97.81 197 ILE A C 1
ATOM 1510 O O . ILE A 1 197 ? 2.203 0.750 0.791 1.00 97.81 197 ILE A O 1
ATOM 1514 N N . ALA A 1 198 ? 1.266 -0.962 -0.337 1.00 98.44 198 ALA A N 1
ATOM 1515 C CA . ALA A 1 198 ? -0.053 -0.898 0.271 1.00 98.44 198 ALA A CA 1
ATOM 1516 C C . ALA A 1 198 ? -0.431 -2.243 0.913 1.00 98.44 198 ALA A C 1
ATOM 1518 O O . ALA A 1 198 ? -0.112 -3.303 0.378 1.00 98.44 198 ALA A O 1
ATOM 1519 N N . TRP A 1 199 ? -1.129 -2.214 2.049 1.00 98.75 199 TRP A N 1
ATOM 1520 C CA . TRP A 1 199 ? -1.740 -3.399 2.655 1.00 98.75 199 TRP A CA 1
ATOM 1521 C C . TRP A 1 199 ? -3.214 -3.494 2.258 1.00 98.75 199 TRP A C 1
ATOM 1523 O O . TRP A 1 199 ? -4.026 -2.652 2.638 1.00 98.75 199 TRP A O 1
ATOM 1533 N N . VAL A 1 200 ? -3.565 -4.530 1.503 1.00 98.69 200 VAL A N 1
ATOM 1534 C CA . VAL A 1 200 ? -4.936 -4.808 1.073 1.00 98.69 200 VAL A CA 1
ATOM 1535 C C . VAL A 1 200 ? -5.633 -5.641 2.153 1.00 98.69 200 VAL A C 1
ATOM 1537 O O . VAL A 1 200 ? -5.182 -6.763 2.421 1.00 98.69 200 VAL A O 1
ATOM 1540 N N . PRO A 1 201 ? -6.723 -5.142 2.772 1.00 98.62 201 PRO A N 1
ATOM 1541 C CA . PRO A 1 201 ? -7.458 -5.917 3.764 1.00 98.62 201 PRO A CA 1
ATOM 1542 C C . PRO A 1 201 ? -8.071 -7.185 3.145 1.00 98.62 201 PRO A C 1
ATOM 1544 O O . PRO A 1 201 ? -8.413 -7.163 1.961 1.00 98.62 201 PRO A O 1
ATOM 1547 N N . PRO A 1 202 ? -8.268 -8.265 3.928 1.00 98.56 202 PRO A N 1
ATOM 1548 C CA . PRO A 1 202 ? -8.754 -9.551 3.419 1.00 98.56 202 PRO A CA 1
ATOM 1549 C C . PRO A 1 202 ? -10.010 -9.432 2.544 1.00 98.56 202 PRO A C 1
ATOM 1551 O O . PRO A 1 202 ? -10.054 -9.970 1.439 1.00 98.56 202 PRO A O 1
ATOM 1554 N N . ASP A 1 203 ? -10.987 -8.642 2.994 1.00 98.50 203 ASP A N 1
ATOM 1555 C CA . ASP A 1 203 ? -12.279 -8.479 2.316 1.00 98.50 203 ASP A CA 1
ATOM 1556 C C . ASP A 1 203 ? -12.191 -7.710 0.982 1.00 98.50 203 ASP A C 1
ATOM 1558 O O . ASP A 1 203 ? -13.151 -7.674 0.216 1.00 98.50 203 ASP A O 1
ATOM 1562 N N . PHE A 1 204 ? -11.039 -7.100 0.689 1.00 98.69 204 PHE A N 1
ATOM 1563 C CA . PHE A 1 204 ? -10.770 -6.343 -0.534 1.00 98.69 204 PHE A CA 1
ATOM 1564 C C . PHE A 1 204 ? -9.844 -7.080 -1.505 1.00 98.69 204 PHE A C 1
ATOM 1566 O O . PHE A 1 204 ? -9.635 -6.600 -2.617 1.00 98.69 204 PHE A O 1
ATOM 1573 N N . ILE A 1 205 ? -9.292 -8.240 -1.124 1.00 98.69 205 ILE A N 1
ATOM 1574 C CA . ILE A 1 205 ? -8.332 -8.976 -1.961 1.00 98.69 205 ILE A CA 1
ATOM 1575 C C . ILE A 1 205 ? -8.939 -9.326 -3.320 1.00 98.69 205 ILE A C 1
ATOM 1577 O O . ILE A 1 205 ? -8.255 -9.184 -4.330 1.00 98.69 205 ILE A O 1
ATOM 1581 N N . GLN A 1 206 ? -10.208 -9.749 -3.367 1.00 98.62 206 GLN A N 1
ATOM 1582 C CA . GLN A 1 206 ? -10.847 -10.088 -4.640 1.00 98.62 206 GLN A CA 1
ATOM 1583 C C . GLN A 1 206 ? -10.999 -8.858 -5.543 1.00 98.62 206 GLN A C 1
ATOM 1585 O O . GLN A 1 206 ? -10.589 -8.915 -6.694 1.00 98.62 206 GLN A O 1
ATOM 1590 N N . LEU A 1 207 ? -11.468 -7.728 -5.003 1.00 98.69 207 LEU A N 1
ATOM 1591 C CA . LEU A 1 207 ? -11.574 -6.472 -5.758 1.00 98.69 207 LEU A CA 1
ATOM 1592 C C . LEU A 1 207 ? -10.208 -6.013 -6.290 1.00 98.69 207 LEU A C 1
ATOM 1594 O O . LEU A 1 207 ? -10.093 -5.578 -7.434 1.00 98.69 207 LEU A O 1
ATOM 1598 N N . ALA A 1 208 ? -9.158 -6.134 -5.474 1.00 98.56 208 ALA A N 1
ATOM 1599 C CA . ALA A 1 208 ? -7.798 -5.828 -5.898 1.00 98.56 208 ALA A CA 1
ATOM 1600 C C . ALA A 1 208 ? -7.309 -6.788 -6.997 1.00 98.56 208 ALA A C 1
ATOM 1602 O O . ALA A 1 208 ? -6.716 -6.332 -7.969 1.00 98.56 208 ALA A O 1
ATOM 1603 N N . ASN A 1 209 ? -7.575 -8.094 -6.885 1.00 98.69 209 ASN A N 1
ATOM 1604 C CA . ASN A 1 209 ? -7.246 -9.072 -7.928 1.00 98.69 209 ASN A CA 1
ATOM 1605 C C . ASN A 1 209 ? -7.933 -8.738 -9.256 1.00 98.69 209 ASN A C 1
ATOM 1607 O O . ASN A 1 209 ? -7.271 -8.756 -10.291 1.00 98.69 209 ASN A O 1
ATOM 1611 N N . ASP A 1 210 ? -9.229 -8.424 -9.214 1.00 98.50 210 ASP A N 1
ATOM 1612 C CA . ASP A 1 210 ? -10.026 -8.108 -10.402 1.00 98.50 210 ASP A CA 1
ATOM 1613 C C . ASP A 1 210 ? -9.466 -6.863 -11.109 1.00 98.50 210 ASP A C 1
ATOM 1615 O O . ASP A 1 210 ? -9.261 -6.871 -12.321 1.00 98.50 210 ASP A O 1
ATOM 1619 N N . GLY A 1 211 ? -9.100 -5.829 -10.340 1.00 98.31 211 GLY A N 1
ATOM 1620 C CA . GLY A 1 211 ? -8.423 -4.644 -10.869 1.00 98.31 211 GLY A CA 1
ATOM 1621 C C . GLY A 1 211 ? -7.027 -4.928 -11.432 1.00 98.31 211 GLY A C 1
ATOM 1622 O O . GLY A 1 211 ? -6.706 -4.449 -12.512 1.00 98.31 211 GLY A O 1
ATOM 1623 N N . ILE A 1 212 ? -6.200 -5.724 -10.745 1.00 98.25 212 ILE A N 1
ATOM 1624 C CA . ILE A 1 212 ? -4.849 -6.087 -11.218 1.00 98.25 212 ILE A CA 1
ATOM 1625 C C . ILE A 1 212 ? -4.914 -6.862 -12.538 1.00 98.25 212 ILE A C 1
ATOM 1627 O O . ILE A 1 212 ? -4.102 -6.625 -13.430 1.00 98.25 212 ILE A O 1
ATOM 1631 N N . ALA A 1 213 ? -5.879 -7.772 -12.680 1.00 98.06 213 ALA A N 1
ATOM 1632 C CA . ALA A 1 213 ? -5.996 -8.654 -13.840 1.00 98.06 213 ALA A CA 1
ATOM 1633 C C . ALA A 1 213 ? -6.211 -7.910 -15.170 1.00 98.06 213 ALA A C 1
ATOM 1635 O O . ALA A 1 213 ? -5.980 -8.487 -16.234 1.00 98.06 213 ALA A O 1
ATOM 1636 N N . VAL A 1 214 ? -6.636 -6.644 -15.119 1.00 97.50 214 VAL A N 1
ATOM 1637 C CA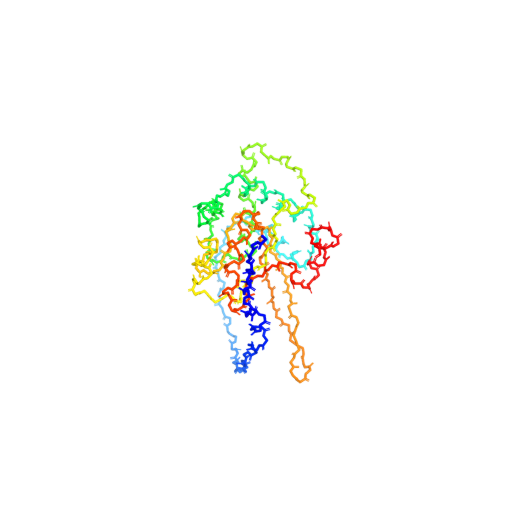 . VAL A 1 214 ? -6.911 -5.810 -16.296 1.00 97.50 214 VAL A CA 1
ATOM 1638 C C . VAL A 1 214 ? -5.885 -4.699 -16.534 1.00 97.50 214 VAL A C 1
ATOM 1640 O O . VAL A 1 214 ? -6.089 -3.891 -17.436 1.00 97.50 214 VAL A O 1
ATOM 1643 N N . ILE A 1 215 ? -4.786 -4.649 -15.769 1.00 96.88 215 ILE A N 1
ATOM 1644 C CA . ILE A 1 215 ? -3.704 -3.662 -15.932 1.00 96.88 215 ILE A CA 1
ATOM 1645 C C . ILE A 1 215 ? -2.607 -4.249 -16.841 1.00 96.88 215 ILE A C 1
ATOM 1647 O O . ILE A 1 215 ? -1.796 -5.055 -16.374 1.00 96.88 215 ILE A O 1
ATOM 1651 N N . PRO A 1 216 ? -2.537 -3.878 -18.135 1.00 94.81 216 PRO A N 1
ATOM 1652 C CA . PRO A 1 216 ? -1.555 -4.446 -19.061 1.00 94.81 216 PRO A CA 1
ATOM 1653 C C . PRO A 1 216 ? -0.108 -4.022 -18.771 1.00 94.81 216 PRO A C 1
ATOM 1655 O O . PRO A 1 216 ? 0.817 -4.767 -19.084 1.00 94.81 216 PRO A O 1
ATOM 1658 N N . GLU A 1 217 ? 0.108 -2.843 -18.189 1.00 93.88 217 GLU A N 1
ATOM 1659 C CA . GLU A 1 217 ? 1.433 -2.288 -17.890 1.00 93.88 217 GLU A CA 1
ATOM 1660 C C . GLU A 1 217 ? 2.082 -2.870 -16.625 1.00 93.88 217 GLU A C 1
ATOM 1662 O O . GLU A 1 217 ? 3.239 -2.574 -16.343 1.00 93.88 217 GLU A O 1
ATOM 1667 N N . ALA A 1 218 ? 1.352 -3.692 -15.860 1.00 94.75 218 ALA A N 1
ATOM 1668 C CA . ALA A 1 218 ? 1.822 -4.280 -14.604 1.00 94.75 218 ALA A CA 1
ATOM 1669 C C . ALA A 1 218 ? 2.340 -3.244 -13.577 1.00 94.75 218 ALA A C 1
ATOM 1671 O O . ALA A 1 218 ? 3.203 -3.548 -12.752 1.00 94.75 218 ALA A O 1
ATOM 1672 N N . CYS A 1 219 ? 1.781 -2.026 -13.585 1.00 96.06 219 CYS A N 1
ATOM 1673 C CA . CYS A 1 219 ? 2.110 -0.971 -12.622 1.00 96.06 219 CYS A CA 1
ATOM 1674 C C . CYS A 1 219 ? 1.574 -1.270 -11.209 1.00 96.06 219 CYS A C 1
ATOM 1676 O O . CYS A 1 219 ? 1.965 -0.618 -10.247 1.00 96.06 219 CYS A O 1
ATOM 1678 N N . VAL A 1 220 ? 0.714 -2.280 -11.057 1.00 97.56 220 VAL A N 1
ATOM 1679 C CA . VAL A 1 220 ? 0.248 -2.799 -9.770 1.00 97.56 220 VAL A CA 1
ATOM 1680 C C . VAL A 1 220 ? 0.484 -4.306 -9.724 1.00 97.56 220 VAL A C 1
ATOM 1682 O O . VAL A 1 220 ? 0.015 -5.038 -10.591 1.00 97.56 220 VAL A O 1
ATOM 1685 N N . LEU A 1 221 ? 1.186 -4.779 -8.695 1.00 97.81 221 LEU A N 1
ATOM 1686 C CA . LEU A 1 221 ? 1.537 -6.188 -8.513 1.00 97.81 221 LEU A CA 1
ATOM 1687 C C . LEU A 1 221 ? 1.362 -6.616 -7.058 1.00 97.81 221 LEU A C 1
ATOM 1689 O O . LEU A 1 221 ? 1.480 -5.814 -6.133 1.00 97.81 221 LEU A O 1
ATOM 1693 N N . TRP A 1 222 ? 1.142 -7.910 -6.830 1.00 98.44 222 TRP A N 1
ATOM 1694 C CA . TRP A 1 222 ? 1.309 -8.467 -5.490 1.00 98.44 222 TRP A CA 1
ATOM 1695 C C . TRP A 1 222 ? 2.793 -8.471 -5.120 1.00 98.44 222 TRP A C 1
ATOM 1697 O O . TRP A 1 222 ? 3.636 -8.883 -5.917 1.00 98.44 222 TRP A O 1
ATOM 1707 N N . LEU A 1 223 ? 3.124 -8.001 -3.916 1.00 97.56 223 LEU A N 1
ATOM 1708 C CA . LEU A 1 223 ? 4.516 -7.793 -3.503 1.00 97.56 223 LEU A CA 1
ATOM 1709 C C . LEU A 1 223 ? 5.322 -9.105 -3.466 1.00 97.56 223 LEU A C 1
ATOM 1711 O O . LEU A 1 223 ? 6.521 -9.100 -3.727 1.00 97.56 223 LEU A O 1
ATOM 1715 N N . ASP A 1 224 ? 4.660 -10.231 -3.190 1.00 97.38 224 ASP A N 1
ATOM 1716 C CA . ASP A 1 224 ? 5.250 -11.577 -3.175 1.00 97.38 224 ASP A CA 1
ATOM 1717 C C . ASP A 1 224 ? 5.757 -12.059 -4.548 1.00 97.38 224 ASP A C 1
ATOM 1719 O O . ASP A 1 224 ? 6.605 -12.952 -4.596 1.00 97.38 224 ASP A O 1
ATOM 1723 N N . THR A 1 225 ? 5.306 -11.439 -5.643 1.00 96.56 225 THR A N 1
ATOM 1724 C CA . THR A 1 225 ? 5.760 -11.736 -7.013 1.00 96.56 225 THR A CA 1
ATOM 1725 C C . THR A 1 225 ? 7.083 -11.066 -7.383 1.00 96.56 225 THR A C 1
ATOM 1727 O O . THR A 1 225 ? 7.693 -11.433 -8.387 1.00 96.56 225 THR A O 1
ATOM 1730 N N . LEU A 1 226 ? 7.548 -10.099 -6.585 1.00 94.50 226 LEU A N 1
ATOM 1731 C CA . LEU A 1 226 ? 8.818 -9.417 -6.818 1.00 94.50 226 LEU A CA 1
ATOM 1732 C C . LEU A 1 226 ? 9.992 -10.192 -6.196 1.00 94.50 226 LEU A C 1
ATOM 1734 O O . LEU A 1 226 ? 9.842 -10.978 -5.253 1.00 94.50 226 LEU A O 1
ATOM 1738 N N . ASP A 1 227 ? 11.193 -9.931 -6.710 1.00 92.38 227 ASP A N 1
ATOM 1739 C CA . ASP A 1 227 ? 12.441 -10.484 -6.177 1.00 92.38 227 ASP A CA 1
ATOM 1740 C C . ASP A 1 227 ? 13.531 -9.411 -6.051 1.00 92.38 227 ASP A C 1
ATOM 1742 O O . ASP A 1 227 ? 14.558 -9.435 -6.729 1.00 92.38 227 ASP A O 1
ATOM 1746 N N . ASP A 1 228 ? 13.289 -8.441 -5.171 1.00 91.88 228 ASP A N 1
ATOM 1747 C CA . ASP A 1 228 ? 14.293 -7.470 -4.740 1.00 91.88 228 ASP A CA 1
ATOM 1748 C C . ASP A 1 228 ? 14.705 -7.689 -3.273 1.00 91.88 228 ASP A C 1
ATOM 1750 O O . ASP A 1 228 ? 14.160 -8.540 -2.563 1.00 91.88 228 ASP A O 1
ATOM 1754 N N . GLU A 1 229 ? 15.711 -6.943 -2.811 1.00 91.44 229 GLU A N 1
ATOM 1755 C CA . GLU A 1 229 ? 16.253 -7.125 -1.460 1.00 91.44 229 GLU A CA 1
ATOM 1756 C C . GLU A 1 229 ? 15.241 -6.794 -0.357 1.00 91.44 229 GLU A C 1
ATOM 1758 O O . GLU A 1 229 ? 15.232 -7.448 0.689 1.00 91.44 229 GLU A O 1
ATOM 1763 N N . PHE A 1 230 ? 14.350 -5.829 -0.594 1.00 92.31 230 PHE A N 1
ATOM 1764 C CA . PHE A 1 230 ? 13.313 -5.472 0.366 1.00 92.31 230 PHE A CA 1
ATOM 1765 C C . PHE A 1 230 ? 12.333 -6.639 0.552 1.00 92.31 230 PHE A C 1
ATOM 1767 O O . PHE A 1 230 ? 12.084 -7.074 1.681 1.00 92.31 230 PHE A O 1
ATOM 1774 N N . VAL A 1 231 ? 11.850 -7.221 -0.549 1.00 94.56 231 VAL A N 1
ATOM 1775 C CA . VAL A 1 231 ? 10.936 -8.372 -0.519 1.00 94.56 231 VAL A CA 1
ATOM 1776 C C . VAL A 1 231 ? 11.598 -9.604 0.099 1.00 94.56 231 VAL A C 1
ATOM 1778 O O . VAL A 1 231 ? 10.983 -10.292 0.917 1.00 94.56 231 VAL A O 1
ATOM 1781 N N . ARG A 1 232 ? 12.876 -9.864 -0.201 1.00 94.62 232 ARG A N 1
ATOM 1782 C CA . ARG A 1 232 ? 13.641 -10.939 0.457 1.00 94.62 232 ARG A CA 1
ATOM 1783 C C . ARG A 1 232 ? 13.744 -10.729 1.962 1.00 94.62 232 ARG A C 1
ATOM 1785 O O . ARG A 1 232 ? 13.651 -11.701 2.711 1.00 94.62 232 ARG A O 1
ATOM 1792 N N . SER A 1 233 ? 13.898 -9.490 2.419 1.00 94.06 233 SER A N 1
ATOM 1793 C CA . SER A 1 233 ? 13.908 -9.206 3.850 1.00 94.06 233 SER A CA 1
ATOM 1794 C C . SER A 1 233 ? 12.559 -9.476 4.507 1.00 94.06 233 SER A C 1
ATOM 1796 O O . SER A 1 233 ? 12.521 -10.129 5.545 1.00 94.06 233 SER A O 1
ATOM 1798 N N . LEU A 1 234 ? 11.445 -9.101 3.871 1.00 95.50 234 LEU A N 1
ATOM 1799 C CA . LEU A 1 234 ? 10.112 -9.444 4.379 1.00 95.50 234 LEU A CA 1
ATOM 1800 C C . LEU A 1 234 ? 9.877 -10.959 4.470 1.00 95.50 234 LEU A C 1
ATOM 1802 O O . LEU A 1 234 ? 9.267 -11.418 5.437 1.00 95.50 234 LEU A O 1
ATOM 1806 N N . ARG A 1 235 ? 10.401 -11.745 3.517 1.00 96.62 235 ARG A N 1
ATOM 1807 C CA . ARG A 1 235 ? 10.397 -13.219 3.604 1.00 96.62 235 ARG A CA 1
ATOM 1808 C C . ARG A 1 235 ? 11.201 -13.712 4.812 1.00 96.62 235 ARG A C 1
ATOM 1810 O O . ARG A 1 235 ? 10.708 -14.539 5.571 1.00 96.62 235 ARG A O 1
ATOM 1817 N N . ARG A 1 236 ? 12.402 -13.164 5.056 1.00 96.19 236 ARG A N 1
ATOM 1818 C CA . ARG A 1 236 ? 13.215 -13.493 6.252 1.00 96.19 236 ARG A CA 1
ATOM 1819 C C . ARG A 1 236 ? 12.504 -13.147 7.564 1.00 96.19 236 ARG A C 1
ATOM 1821 O O . ARG A 1 236 ? 12.687 -13.851 8.550 1.00 96.19 236 ARG A O 1
ATOM 1828 N N . MET A 1 237 ? 11.693 -12.091 7.565 1.00 95.38 237 MET A N 1
ATOM 1829 C CA . MET A 1 237 ? 10.872 -11.676 8.707 1.00 95.38 237 MET A CA 1
ATOM 1830 C C . MET A 1 237 ? 9.587 -12.508 8.874 1.00 95.38 237 MET A C 1
ATOM 1832 O O . MET A 1 237 ? 8.910 -12.359 9.886 1.00 95.38 237 MET A O 1
ATOM 1836 N N . GLY A 1 238 ? 9.239 -13.368 7.910 1.00 96.81 238 GLY A N 1
ATOM 1837 C CA . GLY A 1 238 ? 8.040 -14.211 7.953 1.00 96.81 238 GLY A CA 1
ATOM 1838 C C . GLY A 1 238 ? 6.745 -13.530 7.496 1.00 96.81 238 GLY A C 1
ATOM 1839 O O . GLY A 1 238 ? 5.673 -14.102 7.668 1.00 96.81 238 GLY A O 1
ATOM 1840 N N . PHE A 1 239 ? 6.814 -12.334 6.897 1.00 96.56 239 PHE A N 1
ATOM 1841 C CA . PHE A 1 239 ? 5.628 -11.637 6.377 1.00 96.56 239 PHE A CA 1
ATOM 1842 C C . PHE A 1 239 ? 5.166 -12.153 5.011 1.00 96.56 239 PHE A C 1
ATOM 1844 O O . PHE A 1 239 ? 4.007 -11.960 4.649 1.00 96.56 239 PHE A O 1
ATOM 1851 N N . LEU A 1 240 ? 6.065 -12.774 4.247 1.00 96.75 240 LEU A N 1
ATOM 1852 C CA . LEU A 1 240 ? 5.801 -13.322 2.917 1.00 96.75 240 LEU A CA 1
ATOM 1853 C C . LEU A 1 240 ? 6.263 -14.782 2.870 1.00 96.75 240 LEU A C 1
ATOM 1855 O O . LEU A 1 240 ? 7.308 -15.108 3.437 1.00 96.75 240 LEU A O 1
ATOM 1859 N N . THR A 1 241 ? 5.487 -15.630 2.195 1.00 90.81 241 THR A N 1
ATOM 1860 C CA . THR A 1 241 ? 5.790 -17.052 1.959 1.00 90.81 241 THR A CA 1
ATOM 1861 C C . THR A 1 241 ? 6.551 -17.269 0.665 1.00 90.81 241 THR A C 1
ATOM 1863 O O . THR A 1 241 ? 6.234 -16.553 -0.312 1.00 90.81 241 THR A O 1
#

Secondary structure (DSSP, 8-state):
-------------SSS-SS------PPP-PPPP------------TTSHHHHHHGGGTTSSTTHHHHHHHHHHHHHHHHHH--TTSTTTTT--S-----TTS-HHHHHHHHHHHHHHHHHHTT---PPPPSS-TT-EEEEE-GGG----SHHHHHTTTSS-TT-PPPGGGEEEEE--EEEEE-TTS-EEEEE--EEEEEE-GGGHHHHHHHHTT-TT--EEEGGG--SHHHHHHHHTTS--